Protein AF-A0A4Q4BS48-F1 (afdb_monomer_lite)

Structure (mmCIF, N/CA/C/O backbone):
data_AF-A0A4Q4BS48-F1
#
_entry.id   AF-A0A4Q4BS48-F1
#
loop_
_atom_site.group_PDB
_atom_site.id
_atom_site.type_symbol
_atom_site.label_atom_id
_atom_site.label_alt_id
_atom_site.label_comp_id
_atom_site.label_asym_id
_atom_site.label_entity_id
_atom_site.label_seq_id
_atom_site.pdbx_PDB_ins_code
_atom_site.Cartn_x
_atom_site.Cartn_y
_atom_site.Cartn_z
_atom_site.occupancy
_atom_site.B_iso_or_equiv
_atom_site.auth_seq_id
_atom_site.auth_comp_id
_atom_site.auth_asym_id
_atom_site.auth_atom_id
_atom_site.pdbx_PDB_model_num
ATOM 1 N N . MET A 1 1 ? 9.893 18.923 -1.744 1.00 38.28 1 MET A N 1
ATOM 2 C CA . MET A 1 1 ? 11.208 19.019 -1.081 1.00 38.28 1 MET A CA 1
ATOM 3 C C . MET A 1 1 ? 11.123 20.149 -0.078 1.00 38.28 1 MET A C 1
ATOM 5 O O . MET A 1 1 ? 11.021 21.295 -0.488 1.00 38.28 1 MET A O 1
ATOM 9 N N . SER A 1 2 ? 11.013 19.820 1.205 1.00 43.53 2 SER A N 1
ATOM 10 C CA . SER A 1 2 ? 11.124 20.786 2.302 1.00 43.53 2 SER A CA 1
ATOM 11 C C . SER A 1 2 ? 12.554 21.335 2.365 1.00 43.53 2 SER A C 1
ATOM 13 O O . SER A 1 2 ? 13.498 20.603 2.073 1.00 43.53 2 SER A O 1
ATOM 15 N N . GLU A 1 3 ? 12.710 22.619 2.691 1.00 43.03 3 GLU A N 1
ATOM 16 C CA . GLU A 1 3 ? 14.025 23.243 2.880 1.00 43.03 3 GLU A CA 1
ATOM 17 C C . GLU A 1 3 ? 14.782 22.599 4.059 1.00 43.03 3 GLU A C 1
ATOM 19 O O . GLU A 1 3 ? 14.149 22.254 5.062 1.00 43.03 3 GLU A O 1
ATOM 24 N N . PRO A 1 4 ? 16.116 22.445 3.965 1.00 51.22 4 PRO A N 1
ATOM 25 C CA . PRO A 1 4 ? 16.916 21.831 5.018 1.00 51.22 4 PRO A CA 1
ATOM 26 C C . PRO A 1 4 ? 16.912 22.674 6.298 1.00 51.22 4 PRO A C 1
ATOM 28 O O . PRO A 1 4 ? 17.144 23.886 6.270 1.00 51.22 4 PRO A O 1
ATOM 31 N N . VAL A 1 5 ? 16.688 22.025 7.442 1.00 61.69 5 VAL A N 1
ATOM 32 C CA . VAL A 1 5 ? 16.692 22.698 8.750 1.00 61.69 5 VAL A CA 1
ATOM 33 C C . VAL A 1 5 ? 18.141 22.984 9.186 1.00 61.69 5 VAL A C 1
ATOM 35 O O . VAL A 1 5 ? 18.949 22.052 9.252 1.00 61.69 5 VAL A O 1
ATOM 38 N N . PRO A 1 6 ? 18.507 24.234 9.543 1.00 54.03 6 PRO A N 1
ATOM 39 C CA . PRO A 1 6 ? 19.873 24.578 9.938 1.00 54.03 6 PRO A CA 1
ATOM 40 C C . PRO A 1 6 ? 20.395 23.704 11.090 1.00 54.03 6 PRO A C 1
ATOM 42 O O . PRO A 1 6 ? 19.777 23.624 12.151 1.00 54.03 6 PRO A O 1
ATOM 45 N N . GLY A 1 7 ? 21.554 23.068 10.889 1.00 69.00 7 GLY A N 1
ATOM 46 C CA . GLY A 1 7 ? 22.222 22.232 11.896 1.00 69.00 7 GLY A CA 1
ATOM 47 C C . GLY A 1 7 ? 21.799 20.758 11.927 1.00 69.00 7 GLY A C 1
ATOM 48 O O . GLY A 1 7 ? 22.333 20.011 12.746 1.00 69.00 7 GLY A O 1
ATOM 49 N N . LYS A 1 8 ? 20.890 20.324 11.044 1.00 79.19 8 LYS A N 1
ATOM 50 C CA . LYS A 1 8 ? 20.512 18.914 10.882 1.00 79.19 8 LYS A CA 1
ATOM 51 C C . LYS A 1 8 ? 21.089 18.312 9.600 1.00 79.19 8 LYS A C 1
ATOM 53 O O . LYS A 1 8 ? 21.364 19.028 8.642 1.00 79.19 8 LYS A O 1
ATOM 58 N N . GLN A 1 9 ? 21.301 16.998 9.597 1.00 83.62 9 GLN A N 1
ATOM 59 C CA . GLN A 1 9 ? 21.858 16.255 8.461 1.00 83.62 9 GLN A CA 1
ATOM 60 C C . GLN A 1 9 ? 20.826 15.273 7.895 1.00 83.62 9 GLN A C 1
ATOM 62 O O . GLN A 1 9 ? 20.171 14.591 8.684 1.00 83.62 9 GLN A O 1
ATOM 67 N N . PRO A 1 10 ? 20.683 15.138 6.565 1.00 79.75 10 PRO A N 1
ATOM 68 C CA . PRO A 1 10 ? 19.815 14.113 5.995 1.00 79.75 10 PRO A CA 1
ATOM 69 C C . PRO A 1 10 ? 20.326 12.713 6.382 1.00 79.75 10 PRO A C 1
ATOM 71 O O . PRO A 1 10 ? 21.541 12.508 6.487 1.00 79.75 10 PRO A O 1
ATOM 74 N N . PRO A 1 11 ? 19.438 11.730 6.599 1.00 78.38 11 PRO A N 1
ATOM 75 C CA . PRO A 1 11 ? 19.861 10.380 6.938 1.00 78.38 11 PRO A CA 1
ATOM 76 C C . PRO A 1 11 ? 20.574 9.731 5.743 1.00 78.38 11 PRO A C 1
ATOM 78 O O . PRO A 1 11 ? 20.001 9.549 4.670 1.00 78.38 11 PRO A O 1
ATOM 81 N N . ALA A 1 12 ? 21.846 9.373 5.928 1.00 77.31 12 ALA A N 1
ATOM 82 C CA . ALA A 1 12 ? 22.658 8.694 4.920 1.00 77.31 12 ALA A CA 1
ATOM 83 C C . ALA A 1 12 ? 22.298 7.196 4.849 1.00 77.31 12 ALA A C 1
ATOM 85 O O . ALA A 1 12 ? 23.023 6.343 5.354 1.00 77.31 12 ALA A O 1
ATOM 86 N N . LEU A 1 13 ? 21.151 6.879 4.245 1.00 73.88 13 LEU A N 1
ATOM 87 C CA . LEU A 1 13 ? 20.585 5.521 4.155 1.00 73.88 13 LEU A CA 1
ATOM 88 C C . LEU A 1 13 ? 21.119 4.694 2.971 1.00 73.88 13 LEU A C 1
ATOM 90 O O . LEU A 1 13 ? 20.470 3.761 2.505 1.00 73.88 13 LEU A O 1
ATOM 94 N N . GLN A 1 14 ? 22.294 5.019 2.435 1.00 70.19 14 GLN A N 1
ATOM 95 C CA . GLN A 1 14 ? 22.802 4.332 1.248 1.00 70.19 14 GLN A CA 1
ATOM 96 C C . GLN A 1 14 ? 23.112 2.858 1.569 1.00 70.19 14 GLN A C 1
ATOM 98 O O . GLN A 1 14 ? 23.996 2.560 2.368 1.00 70.19 14 GLN A O 1
ATOM 103 N N . GLY A 1 15 ? 22.349 1.934 0.972 1.00 67.75 15 GLY A N 1
ATOM 104 C CA . GLY A 1 15 ? 22.442 0.494 1.249 1.00 67.75 15 GLY A CA 1
ATOM 105 C C . GLY A 1 15 ? 21.793 0.041 2.566 1.00 67.75 15 GLY A C 1
ATOM 106 O O . GLY A 1 15 ? 21.948 -1.119 2.943 1.00 67.75 15 GLY A O 1
ATOM 107 N N . VAL A 1 16 ? 21.066 0.923 3.262 1.00 69.69 16 VAL A N 1
ATOM 108 C CA . VAL A 1 16 ? 20.386 0.627 4.531 1.00 69.69 16 VAL A CA 1
ATOM 109 C C . VAL A 1 16 ? 18.895 0.951 4.396 1.00 69.69 16 VAL A C 1
ATOM 111 O O . VAL A 1 16 ? 18.559 2.079 4.047 1.00 69.69 16 VAL A O 1
ATOM 114 N N . PRO A 1 17 ? 17.979 0.011 4.694 1.00 71.00 17 PRO A N 1
ATOM 115 C CA . PRO A 1 17 ? 16.546 0.285 4.626 1.00 71.00 17 PRO A CA 1
ATOM 116 C C . PRO A 1 17 ? 16.124 1.441 5.544 1.00 71.00 17 PRO A C 1
ATOM 118 O O . PRO A 1 17 ? 16.542 1.505 6.701 1.00 71.00 17 PRO A O 1
ATOM 121 N N . GLU A 1 18 ? 15.224 2.305 5.070 1.00 71.06 18 GLU A N 1
ATOM 122 C CA . GLU A 1 18 ? 14.631 3.410 5.848 1.00 71.06 18 GLU A CA 1
ATOM 123 C C . GLU A 1 18 ? 13.931 2.920 7.128 1.00 71.06 18 GLU A C 1
ATOM 125 O O . GLU A 1 18 ? 13.916 3.606 8.150 1.00 71.06 18 GLU A O 1
ATOM 130 N N . THR A 1 19 ? 13.465 1.668 7.138 1.00 70.25 19 THR A N 1
ATOM 131 C CA . THR A 1 19 ? 12.914 0.990 8.320 1.00 70.25 19 THR A CA 1
ATOM 132 C C . THR A 1 19 ? 13.910 0.862 9.477 1.00 70.25 19 THR A C 1
ATOM 134 O O . THR A 1 19 ? 13.492 0.710 10.621 1.00 70.25 19 THR A O 1
ATOM 137 N N . MET A 1 20 ? 15.221 0.995 9.251 1.00 77.06 20 MET A N 1
ATOM 138 C CA . MET A 1 20 ? 16.230 1.016 10.322 1.00 77.06 20 MET A CA 1
ATOM 139 C C . MET A 1 20 ? 16.184 2.298 11.167 1.00 77.06 20 MET A C 1
ATOM 141 O O . MET A 1 20 ? 16.716 2.326 12.278 1.00 77.06 20 MET A O 1
ATOM 145 N N . LEU A 1 21 ? 15.504 3.345 10.693 1.00 83.62 21 LEU A N 1
ATOM 146 C CA . LEU A 1 21 ? 15.202 4.535 11.490 1.00 83.62 21 LEU A CA 1
ATOM 147 C C . LEU A 1 21 ? 14.035 4.301 12.472 1.00 83.62 21 LEU A C 1
ATOM 149 O O . LEU A 1 21 ? 13.878 5.070 13.423 1.00 83.62 21 LEU A O 1
ATOM 153 N N . TRP A 1 22 ? 13.269 3.213 12.316 1.00 76.81 22 TRP A N 1
ATOM 154 C CA . TRP A 1 22 ? 12.157 2.858 13.205 1.00 76.81 22 TRP A CA 1
ATOM 155 C C . TRP A 1 22 ? 12.622 2.501 14.628 1.00 76.81 22 TRP A C 1
ATOM 157 O O . TRP A 1 22 ? 12.160 3.139 15.579 1.00 76.81 22 TRP A O 1
ATOM 167 N N . PRO A 1 23 ? 13.577 1.566 14.843 1.00 79.62 23 PRO A N 1
ATOM 168 C CA . PRO A 1 23 ? 14.105 1.306 16.182 1.00 79.62 23 PRO A CA 1
ATOM 169 C C . PRO A 1 23 ? 14.723 2.549 16.829 1.00 79.62 23 PRO A C 1
ATOM 171 O O . PRO A 1 23 ? 14.574 2.743 18.035 1.00 79.62 23 PRO A O 1
ATOM 174 N N . LEU A 1 24 ? 15.390 3.401 16.040 1.00 86.38 24 LEU A N 1
ATOM 175 C CA . LEU A 1 24 ? 15.950 4.667 16.517 1.00 86.38 24 LEU A CA 1
ATOM 176 C C . LEU A 1 24 ? 14.846 5.588 17.058 1.00 86.38 24 LEU A C 1
ATOM 178 O O . LEU A 1 24 ? 14.960 6.081 18.181 1.00 86.38 24 LEU A O 1
ATOM 182 N N . TYR A 1 25 ? 13.768 5.779 16.293 1.00 85.12 25 TYR A N 1
ATOM 183 C CA . TYR A 1 25 ? 12.639 6.618 16.688 1.00 85.12 25 TYR A CA 1
ATOM 184 C C . TYR A 1 25 ? 11.948 6.121 17.958 1.00 85.12 25 TYR A C 1
ATOM 186 O O . TYR A 1 25 ? 11.732 6.898 18.888 1.00 85.12 25 TYR A O 1
ATOM 194 N N . HIS A 1 26 ? 11.648 4.823 18.038 1.00 78.62 26 HIS A N 1
ATOM 195 C CA . HIS A 1 26 ? 10.970 4.256 19.203 1.00 78.62 26 HIS A CA 1
ATOM 196 C C . HIS A 1 26 ? 11.830 4.304 20.466 1.00 78.62 26 HIS A C 1
ATOM 198 O O . HIS A 1 26 ? 11.313 4.644 21.529 1.00 78.62 26 HIS A O 1
ATOM 204 N N . ARG A 1 27 ? 13.142 4.047 20.367 1.00 85.38 27 ARG A N 1
ATOM 205 C CA . ARG A 1 27 ? 14.077 4.216 21.497 1.00 85.38 27 ARG A CA 1
ATOM 206 C C . ARG A 1 27 ? 14.133 5.669 21.964 1.00 85.38 27 ARG A C 1
ATOM 208 O O . ARG A 1 27 ? 14.109 5.925 23.169 1.00 85.38 27 ARG A O 1
ATOM 215 N N . ALA A 1 28 ? 14.126 6.615 21.024 1.00 87.06 28 ALA A N 1
ATOM 216 C CA . ALA A 1 28 ? 14.109 8.039 21.335 1.00 87.06 28 ALA A CA 1
ATOM 217 C C . ALA A 1 28 ? 12.794 8.458 22.016 1.00 87.06 28 ALA A C 1
ATOM 219 O O . ALA A 1 28 ? 12.825 9.189 23.009 1.00 87.06 28 ALA A O 1
ATOM 220 N N . MET A 1 29 ? 11.642 7.976 21.534 1.00 84.38 29 MET A N 1
ATOM 221 C CA . MET A 1 29 ? 10.333 8.259 22.141 1.00 84.38 29 MET A CA 1
ATOM 222 C C . MET A 1 29 ? 10.188 7.616 23.524 1.00 84.38 29 MET A C 1
ATOM 224 O O . MET A 1 29 ? 9.721 8.272 24.453 1.00 84.38 29 MET A O 1
ATOM 228 N N . GLU A 1 30 ? 10.653 6.379 23.700 1.00 81.38 30 GLU A N 1
ATOM 229 C CA . GLU A 1 30 ? 10.658 5.695 24.997 1.00 81.38 30 GLU A CA 1
ATOM 230 C C . GLU A 1 30 ? 11.572 6.409 26.006 1.00 81.38 30 GLU A C 1
ATOM 232 O O . GLU A 1 30 ? 11.204 6.605 27.164 1.00 81.38 30 GLU A O 1
ATOM 237 N N . THR A 1 31 ? 12.722 6.915 25.551 1.00 88.12 31 THR A N 1
ATOM 238 C CA . THR A 1 31 ? 13.625 7.717 26.389 1.00 88.12 31 THR A CA 1
ATOM 239 C C . THR A 1 31 ? 12.964 9.017 26.861 1.00 88.12 31 THR A C 1
ATOM 241 O O . THR A 1 31 ? 13.176 9.421 28.008 1.00 88.12 31 THR A O 1
ATOM 244 N N . ARG A 1 32 ? 12.130 9.655 26.019 1.00 85.31 32 ARG A N 1
ATOM 245 C CA . ARG A 1 32 ? 11.374 10.877 26.367 1.00 85.31 32 ARG A CA 1
ATOM 246 C C . ARG A 1 32 ? 10.289 10.649 27.411 1.00 85.31 32 ARG A C 1
ATOM 248 O O . ARG A 1 32 ? 9.918 11.597 28.102 1.00 85.31 32 ARG A O 1
ATOM 255 N N . ARG A 1 33 ? 9.753 9.435 27.515 1.00 82.19 33 ARG A N 1
ATOM 256 C CA . ARG A 1 33 ? 8.685 9.136 28.465 1.00 82.19 33 ARG A CA 1
ATOM 257 C C . ARG A 1 33 ? 9.204 9.205 29.904 1.00 82.19 33 ARG A C 1
ATOM 259 O O . ARG A 1 33 ? 10.213 8.562 30.209 1.00 82.19 33 ARG A O 1
ATOM 266 N N . PRO A 1 34 ? 8.522 9.921 30.817 1.00 81.88 34 PRO A N 1
ATOM 267 C CA . PRO A 1 34 ? 8.896 9.941 32.231 1.00 81.88 34 PRO A CA 1
ATOM 268 C C . PRO A 1 34 ? 8.926 8.536 32.851 1.00 81.88 34 PRO A C 1
ATOM 270 O O . PRO A 1 34 ? 9.822 8.229 33.630 1.00 81.88 34 PRO A O 1
ATOM 273 N N . ASP A 1 35 ? 8.002 7.672 32.431 1.00 84.44 35 ASP A N 1
ATOM 274 C CA . ASP A 1 35 ? 7.813 6.286 32.870 1.00 84.44 35 ASP A CA 1
ATOM 275 C C . ASP A 1 35 ? 8.511 5.240 31.976 1.00 84.44 35 ASP A C 1
ATOM 277 O O . ASP A 1 35 ? 8.284 4.044 32.141 1.00 84.44 35 ASP A O 1
ATOM 281 N N . GLY A 1 36 ? 9.342 5.670 31.019 1.00 79.56 36 GLY A N 1
ATOM 282 C CA . GLY A 1 36 ? 9.958 4.769 30.041 1.00 79.56 36 GLY A CA 1
ATOM 283 C C . GLY A 1 36 ? 10.967 3.791 30.653 1.00 79.56 36 GLY A C 1
ATOM 284 O O . GLY A 1 36 ? 11.799 4.186 31.475 1.00 79.56 36 GLY A O 1
ATOM 285 N N . VAL A 1 37 ? 10.921 2.530 30.212 1.00 82.75 37 VAL A N 1
ATOM 286 C CA . VAL A 1 37 ? 11.768 1.430 30.718 1.00 82.75 37 VAL A CA 1
ATOM 287 C C . VAL A 1 37 ? 13.187 1.517 30.156 1.00 82.75 37 VAL A C 1
ATOM 289 O O . VAL A 1 37 ? 14.162 1.263 30.863 1.00 82.75 37 VAL A O 1
ATOM 292 N N . LEU A 1 38 ? 13.313 1.896 28.883 1.00 81.44 38 LEU A N 1
ATOM 293 C CA . LEU A 1 38 ? 14.597 2.056 28.210 1.00 81.44 38 LEU A CA 1
ATOM 294 C C . LEU A 1 38 ? 15.024 3.528 28.231 1.00 81.44 38 LEU A C 1
ATOM 296 O O . LEU A 1 38 ? 14.286 4.401 27.776 1.00 81.44 38 LEU A O 1
ATOM 300 N N . LYS A 1 39 ? 16.235 3.800 28.728 1.00 90.69 39 LYS A N 1
ATOM 301 C CA . LYS A 1 39 ? 16.857 5.130 28.697 1.00 90.69 39 LYS A CA 1
ATOM 302 C C . LYS A 1 39 ? 18.066 5.111 27.778 1.00 90.69 39 LYS A C 1
ATOM 304 O O . LYS A 1 39 ? 19.092 4.522 28.101 1.00 90.69 39 LYS A O 1
ATOM 309 N N . ASP A 1 40 ? 17.929 5.766 26.637 1.00 89.19 40 ASP A N 1
ATOM 310 C CA . ASP A 1 40 ? 18.941 5.819 25.597 1.00 89.19 40 ASP A CA 1
ATOM 311 C C . ASP A 1 40 ? 19.091 7.255 25.063 1.00 89.19 40 ASP A C 1
ATOM 313 O O . ASP A 1 40 ? 18.460 7.635 24.069 1.00 89.19 40 ASP A O 1
ATOM 317 N N . PRO A 1 41 ? 19.917 8.084 25.723 1.00 91.31 41 PRO A N 1
ATOM 318 C CA . PRO A 1 41 ? 20.104 9.478 25.333 1.00 91.31 41 PRO A CA 1
ATOM 319 C C . PRO A 1 41 ? 20.732 9.631 23.939 1.00 91.31 41 PRO A C 1
ATOM 321 O O . PRO A 1 41 ? 20.491 10.643 23.280 1.00 91.31 41 PRO A O 1
ATOM 324 N N . GLU A 1 42 ? 21.475 8.632 23.449 1.00 87.69 42 GLU A N 1
ATOM 325 C CA . GLU A 1 42 ? 22.065 8.679 22.109 1.00 87.69 42 GLU A CA 1
ATOM 326 C C . GLU A 1 42 ? 21.003 8.543 21.020 1.00 87.69 42 GLU A C 1
ATOM 328 O O . GLU A 1 42 ? 21.054 9.285 20.040 1.00 87.69 42 GLU A O 1
ATOM 333 N N . SER A 1 43 ? 19.988 7.689 21.203 1.00 87.44 43 SER A N 1
ATOM 334 C CA . SER A 1 43 ? 18.864 7.644 20.255 1.00 87.44 43 SER A CA 1
ATOM 335 C C . SER A 1 43 ? 18.161 8.997 20.121 1.00 87.44 43 SER A C 1
ATOM 337 O O . SER A 1 43 ? 17.846 9.422 19.009 1.00 87.44 43 SER A O 1
ATOM 339 N N . LEU A 1 44 ? 17.984 9.713 21.237 1.00 87.62 44 LEU A N 1
ATOM 340 C CA . LEU A 1 44 ? 17.395 11.050 21.257 1.00 87.62 44 LEU A CA 1
ATOM 341 C C . LEU A 1 44 ? 18.266 12.056 20.496 1.00 87.62 44 LEU A C 1
ATOM 343 O O . LEU A 1 44 ? 17.754 12.813 19.671 1.00 87.62 44 LEU A O 1
ATOM 347 N N . ARG A 1 45 ? 19.578 12.041 20.761 1.00 89.75 45 ARG A N 1
ATOM 348 C CA . ARG A 1 45 ? 20.555 12.928 20.123 1.00 89.75 45 ARG A CA 1
ATOM 349 C C . ARG A 1 45 ? 20.614 12.697 18.614 1.00 89.75 45 ARG A C 1
ATOM 351 O O . ARG A 1 45 ? 20.571 13.659 17.854 1.00 89.75 45 ARG A O 1
ATOM 358 N N . ILE A 1 46 ? 20.682 11.437 18.179 1.00 87.69 46 ILE A N 1
ATOM 359 C CA . ILE A 1 46 ? 20.738 11.064 16.759 1.00 87.69 46 ILE A CA 1
ATOM 360 C C . ILE A 1 46 ? 19.425 11.444 16.061 1.00 87.69 46 ILE A C 1
ATOM 362 O O . ILE A 1 46 ? 19.465 12.098 15.024 1.00 87.69 46 ILE A O 1
ATOM 366 N N . MET A 1 47 ? 18.264 11.130 16.649 1.00 87.12 47 MET A N 1
ATOM 367 C CA . MET A 1 47 ? 16.960 11.531 16.099 1.00 87.12 47 MET A CA 1
ATOM 368 C C . MET A 1 47 ? 16.848 13.061 15.948 1.00 87.12 47 MET A C 1
ATOM 370 O O . MET A 1 47 ? 16.316 13.547 14.955 1.00 87.12 47 MET A O 1
ATOM 374 N N . GLN A 1 48 ? 17.354 13.839 16.911 1.00 87.31 48 GLN A N 1
ATOM 375 C CA . GLN A 1 48 ? 17.335 15.307 16.851 1.00 87.31 48 GLN A CA 1
ATOM 376 C C . GLN A 1 48 ? 18.312 15.892 15.822 1.00 87.31 48 GLN A C 1
ATOM 378 O O . GLN A 1 48 ? 18.032 16.964 15.284 1.00 87.31 48 GLN A O 1
ATOM 383 N N . ALA A 1 49 ? 19.426 15.207 15.553 1.00 88.19 49 ALA A N 1
ATOM 384 C CA . ALA A 1 49 ? 20.435 15.621 14.581 1.00 88.19 49 ALA A CA 1
ATOM 385 C C . ALA A 1 49 ? 20.043 15.316 13.124 1.00 88.19 49 ALA A C 1
ATOM 387 O O . ALA A 1 49 ? 20.597 15.920 12.207 1.00 88.19 49 ALA A O 1
ATOM 388 N N . LEU A 1 50 ? 19.101 14.395 12.906 1.00 88.56 50 LEU A N 1
ATOM 389 C CA . LEU A 1 50 ? 18.658 13.999 11.573 1.00 88.56 50 LEU A CA 1
ATOM 390 C C . LEU A 1 50 ? 17.560 14.928 11.032 1.00 88.56 50 LEU A C 1
ATOM 392 O O . LEU A 1 50 ? 16.567 15.216 11.705 1.00 88.56 50 LEU A O 1
ATOM 396 N N . ASP A 1 51 ? 17.742 15.378 9.793 1.00 85.75 51 ASP A N 1
ATOM 397 C CA . ASP A 1 51 ? 16.756 16.113 9.000 1.00 85.75 51 ASP A CA 1
ATOM 398 C C . ASP A 1 51 ? 15.793 15.117 8.345 1.00 85.75 51 ASP A C 1
ATOM 400 O O . ASP A 1 51 ? 15.890 14.787 7.165 1.00 85.75 51 ASP A O 1
ATOM 404 N N . TYR A 1 52 ? 14.938 14.526 9.177 1.00 82.25 52 TYR A N 1
ATOM 405 C CA . TYR A 1 52 ? 13.986 13.496 8.783 1.00 82.25 52 TYR A CA 1
ATOM 406 C C . TYR A 1 52 ? 12.688 13.666 9.575 1.00 82.25 52 TYR A C 1
ATOM 408 O O . TYR A 1 52 ? 12.715 13.854 10.798 1.00 82.25 52 TYR A O 1
ATOM 416 N N . ASP A 1 53 ? 11.542 13.602 8.895 1.00 75.31 53 ASP A N 1
ATOM 417 C CA . ASP A 1 53 ? 10.232 13.712 9.539 1.00 75.31 53 ASP A CA 1
ATOM 418 C C . ASP A 1 53 ? 9.818 12.378 10.169 1.00 75.31 53 ASP A C 1
ATOM 420 O O . ASP A 1 53 ? 8.958 11.645 9.681 1.00 75.31 53 ASP A O 1
ATOM 424 N N . PHE A 1 54 ? 10.446 12.059 11.299 1.00 79.50 54 PHE A N 1
ATOM 425 C CA . PHE A 1 54 ? 10.150 10.840 12.045 1.00 79.50 54 PHE A CA 1
ATOM 426 C C . PHE A 1 54 ? 8.676 10.729 12.454 1.00 79.50 54 PHE A C 1
ATOM 428 O O . PHE A 1 54 ? 8.129 9.632 12.466 1.00 79.50 54 PHE A O 1
ATOM 435 N N . ALA A 1 55 ? 8.029 11.844 12.807 1.00 68.94 55 ALA A N 1
ATOM 436 C CA . ALA A 1 55 ? 6.640 11.827 13.255 1.00 68.94 55 ALA A CA 1
ATOM 437 C C . ALA A 1 55 ? 5.680 11.551 12.088 1.00 68.94 55 ALA A C 1
ATOM 439 O O . ALA A 1 55 ? 4.749 10.763 12.251 1.00 68.94 55 ALA A O 1
ATOM 440 N N . GLY A 1 56 ? 5.936 12.136 10.912 1.00 65.75 56 GLY A N 1
ATOM 441 C CA . GLY A 1 56 ? 5.195 11.838 9.686 1.00 65.75 56 GLY A CA 1
ATOM 442 C C . GLY A 1 56 ? 5.423 10.413 9.169 1.00 65.75 56 GLY A C 1
ATOM 443 O O . GLY A 1 56 ? 4.477 9.773 8.712 1.00 65.75 56 GLY A O 1
ATOM 444 N N . HIS A 1 57 ? 6.647 9.887 9.293 1.00 68.62 57 HIS A N 1
ATOM 445 C CA . HIS A 1 57 ? 7.023 8.571 8.758 1.00 68.62 57 HIS A CA 1
ATOM 446 C C . HIS A 1 57 ? 6.796 7.387 9.705 1.00 68.62 57 HIS A C 1
ATOM 448 O O . HIS A 1 57 ? 6.693 6.269 9.214 1.00 68.62 57 HIS A O 1
ATOM 454 N N . PHE A 1 58 ? 6.765 7.579 11.030 1.00 72.12 58 PHE A N 1
ATOM 455 C CA . PHE A 1 58 ? 6.648 6.477 12.007 1.00 72.12 58 PHE A CA 1
ATOM 456 C C . PHE A 1 58 ? 5.480 6.618 12.973 1.00 72.12 58 PHE A C 1
ATOM 458 O O . PHE A 1 58 ? 5.062 5.637 13.591 1.00 72.12 58 PHE A O 1
ATOM 465 N N . GLY A 1 59 ? 4.892 7.808 13.041 1.00 67.00 59 GLY A N 1
ATOM 466 C CA . GLY A 1 59 ? 3.659 8.025 13.761 1.00 67.00 59 GLY A CA 1
ATOM 467 C C . GLY A 1 59 ? 3.790 8.583 15.166 1.00 67.00 59 GLY A C 1
ATOM 468 O O . GLY A 1 59 ? 4.832 8.537 15.805 1.00 67.00 59 GLY A O 1
ATOM 469 N N . VAL A 1 60 ? 2.67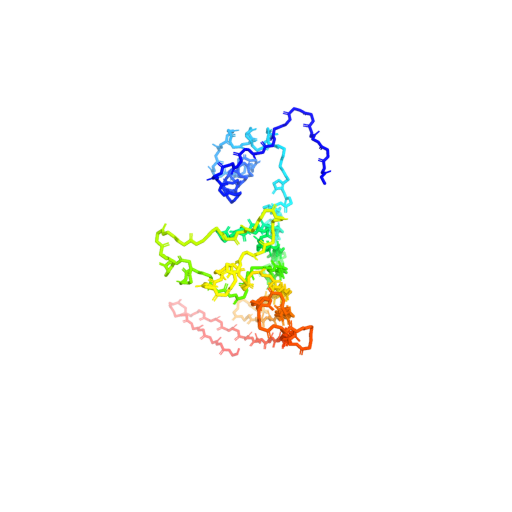5 9.109 15.657 1.00 71.50 60 VAL A N 1
ATOM 470 C CA . VAL A 1 60 ? 2.510 9.672 16.990 1.00 71.50 60 VAL A CA 1
ATOM 471 C C . VAL A 1 60 ? 1.598 8.754 17.791 1.00 71.50 60 VAL A C 1
ATOM 473 O O . VAL A 1 60 ? 0.460 8.490 17.402 1.00 71.50 60 VAL A O 1
ATOM 476 N N . SER A 1 61 ? 2.085 8.299 18.941 1.00 76.69 61 SER A N 1
ATOM 477 C CA . SER A 1 61 ? 1.285 7.603 19.946 1.00 76.69 61 SER A CA 1
ATOM 478 C C . SER A 1 61 ? 1.156 8.445 21.204 1.00 76.69 61 SER A C 1
ATOM 480 O O . SER A 1 61 ? 2.108 9.118 21.601 1.00 76.69 61 SER A O 1
ATOM 482 N N . GLY A 1 62 ? 0.016 8.371 21.877 1.00 76.44 62 GLY A N 1
ATOM 483 C CA . GLY A 1 62 ? -0.185 9.081 23.130 1.00 76.44 62 GLY A CA 1
ATOM 484 C C . GLY A 1 62 ? -1.521 8.763 23.771 1.00 76.44 62 GLY A C 1
ATOM 485 O O . GLY A 1 62 ? -2.211 7.819 23.385 1.00 76.44 62 GLY A O 1
ATOM 486 N N . GLY A 1 63 ? -1.880 9.571 24.765 1.00 81.81 63 GLY A N 1
ATOM 487 C CA . GLY A 1 63 ? -3.153 9.456 25.455 1.00 81.81 63 GLY A CA 1
ATOM 488 C C . GLY A 1 63 ? -3.038 9.520 26.974 1.00 81.81 63 GLY A C 1
ATOM 489 O O . GLY A 1 63 ? -2.046 9.997 27.521 1.00 81.81 63 GLY A O 1
ATOM 490 N N . SER A 1 64 ? -4.090 9.069 27.646 1.00 87.00 64 SER A N 1
ATOM 491 C CA . SER A 1 64 ? -4.203 8.963 29.099 1.00 87.00 64 SER A CA 1
ATOM 492 C C . SER A 1 64 ? -4.380 7.500 29.514 1.00 87.00 64 SER A C 1
ATOM 494 O O . SER A 1 64 ? -4.429 6.603 28.675 1.00 87.00 64 SER A O 1
ATOM 496 N N . GLU A 1 65 ? -4.547 7.249 30.813 1.00 87.12 65 GLU A N 1
ATOM 497 C CA . GLU A 1 65 ? -4.890 5.921 31.347 1.00 87.12 65 GLU A CA 1
ATOM 498 C C . GLU A 1 65 ? -6.115 5.289 30.655 1.00 87.12 65 GLU A C 1
ATOM 500 O O . GLU A 1 65 ? -6.210 4.072 30.528 1.00 87.12 65 GLU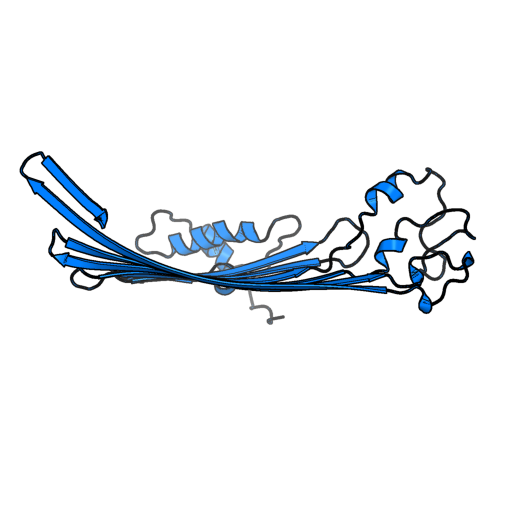 A O 1
ATOM 505 N N . ARG A 1 66 ? -7.058 6.121 30.194 1.00 91.00 66 ARG A N 1
ATOM 506 C CA . ARG A 1 66 ? -8.354 5.683 29.659 1.00 91.00 66 ARG A CA 1
ATOM 507 C C . ARG A 1 66 ? -8.465 5.737 28.148 1.00 91.00 66 ARG A C 1
ATOM 509 O O . ARG A 1 66 ? -9.348 5.094 27.594 1.00 91.00 66 ARG A O 1
ATOM 516 N N . THR A 1 67 ? -7.618 6.506 27.481 1.00 91.94 67 THR A N 1
ATOM 517 C CA . THR A 1 67 ? -7.655 6.645 26.025 1.00 91.94 67 THR A CA 1
ATOM 518 C C . THR A 1 67 ? -6.244 6.566 25.509 1.00 91.94 67 THR A C 1
ATOM 520 O O . THR A 1 67 ? -5.441 7.417 25.861 1.00 91.94 67 THR A O 1
ATOM 523 N N . GLN A 1 68 ? -5.959 5.600 24.653 1.00 89.69 68 GLN A N 1
ATOM 524 C CA . GLN A 1 68 ? -4.678 5.443 23.982 1.00 89.69 68 GLN A CA 1
ATOM 525 C C . GLN A 1 68 ? -4.914 5.545 22.485 1.00 89.69 68 GLN A C 1
ATOM 527 O O . GLN A 1 68 ? -5.839 4.925 21.966 1.00 89.69 68 GLN A O 1
ATOM 532 N N . PHE A 1 69 ? -4.098 6.320 21.787 1.00 87.44 69 PHE A N 1
ATOM 533 C CA . PHE A 1 69 ? -4.166 6.429 20.337 1.00 87.44 69 PHE A CA 1
ATOM 534 C C . PHE A 1 69 ? -2.782 6.249 19.724 1.00 87.44 69 PHE A C 1
ATOM 536 O O . PHE A 1 69 ? -1.766 6.577 20.339 1.00 87.44 69 PHE A O 1
ATOM 543 N N . LEU A 1 70 ? -2.766 5.752 18.495 1.00 87.81 70 LEU A N 1
ATOM 544 C CA . LEU A 1 70 ? -1.600 5.682 17.628 1.00 87.81 70 LEU A CA 1
ATOM 545 C C . LEU A 1 70 ? -2.038 6.108 16.231 1.00 87.81 70 LEU A C 1
ATOM 547 O O . LEU A 1 70 ? -2.991 5.567 15.680 1.00 87.81 70 LEU A O 1
ATOM 551 N N . LEU A 1 71 ? -1.325 7.062 15.657 1.00 84.38 71 LEU A N 1
ATOM 552 C CA . LEU A 1 71 ? -1.414 7.422 14.248 1.00 84.38 71 LEU A CA 1
ATOM 553 C C . LEU A 1 71 ? -0.052 7.139 13.647 1.00 84.38 71 LEU A C 1
ATOM 555 O O . LEU A 1 71 ? 0.915 7.644 14.192 1.00 84.38 71 LEU A O 1
ATOM 559 N N . SER A 1 72 ? 0.054 6.381 12.565 1.00 82.50 72 SER A N 1
ATOM 560 C CA . SER A 1 72 ? 1.324 6.131 11.887 1.00 82.50 72 SER A CA 1
ATOM 561 C C . SER A 1 72 ? 1.192 6.226 10.379 1.00 82.50 72 SER A C 1
ATOM 563 O O . SER A 1 72 ? 0.187 5.836 9.794 1.00 82.50 72 SER A O 1
ATOM 565 N N . GLY A 1 73 ? 2.217 6.789 9.752 1.00 81.69 73 GLY A N 1
ATOM 566 C CA . GLY A 1 73 ? 2.437 6.692 8.319 1.00 81.69 73 GLY A CA 1
ATOM 567 C C . GLY A 1 73 ? 3.502 5.643 8.038 1.00 81.69 73 GLY A C 1
ATOM 568 O O . GLY A 1 73 ? 4.228 5.231 8.936 1.00 81.69 73 GLY A O 1
ATOM 569 N N . ASN A 1 74 ? 3.590 5.204 6.794 1.00 80.12 74 ASN A N 1
ATOM 570 C CA . ASN A 1 74 ? 4.754 4.530 6.250 1.00 80.12 74 ASN A CA 1
ATOM 571 C C . ASN A 1 74 ? 4.782 4.767 4.737 1.00 80.12 74 ASN A C 1
ATOM 573 O O . ASN A 1 74 ? 3.736 4.787 4.086 1.00 80.12 74 ASN A O 1
ATOM 577 N N . PHE A 1 75 ? 5.975 4.937 4.183 1.00 85.56 75 PHE A N 1
ATOM 578 C CA . PHE A 1 75 ? 6.192 5.018 2.748 1.00 85.56 75 PHE A CA 1
ATOM 579 C C . PHE A 1 75 ? 7.380 4.134 2.389 1.00 85.56 75 PHE A C 1
ATOM 581 O O . PHE A 1 75 ? 8.405 4.193 3.058 1.00 85.56 75 PHE A O 1
ATOM 588 N N . ASN A 1 76 ? 7.239 3.322 1.345 1.00 85.19 76 ASN A N 1
ATOM 589 C CA . ASN A 1 76 ? 8.338 2.555 0.776 1.00 85.19 76 ASN A CA 1
ATOM 590 C C . ASN A 1 76 ? 8.389 2.803 -0.729 1.00 85.19 76 ASN A C 1
ATOM 592 O O . ASN A 1 76 ? 7.350 2.834 -1.397 1.00 85.19 76 ASN A O 1
ATOM 596 N N . LYS A 1 77 ? 9.610 2.939 -1.244 1.00 90.25 77 LYS A N 1
ATOM 597 C CA . LYS A 1 77 ? 9.915 2.935 -2.670 1.00 90.25 77 LYS A CA 1
ATOM 598 C C . LYS A 1 77 ? 10.960 1.856 -2.933 1.00 90.25 77 LYS A C 1
ATOM 600 O O . LYS A 1 77 ? 12.016 1.859 -2.308 1.00 90.25 77 LYS A O 1
ATOM 605 N N . GLU A 1 78 ? 10.666 0.972 -3.870 1.00 88.38 78 GLU A N 1
ATOM 606 C CA . GLU A 1 78 ? 11.553 -0.098 -4.317 1.00 88.38 78 GLU A CA 1
ATOM 607 C C . GLU A 1 78 ? 11.766 0.020 -5.826 1.00 88.38 78 GLU A C 1
ATOM 609 O O . GLU A 1 78 ? 10.888 0.491 -6.548 1.00 88.38 78 GLU A O 1
ATOM 614 N N . THR A 1 79 ? 12.933 -0.396 -6.303 1.00 93.50 79 THR A N 1
ATOM 615 C CA . THR A 1 79 ? 13.252 -0.473 -7.733 1.00 93.50 79 THR A CA 1
ATOM 616 C C . THR A 1 79 ? 13.652 -1.897 -8.086 1.00 93.50 79 THR A C 1
ATOM 618 O O . THR A 1 79 ? 13.934 -2.718 -7.212 1.00 93.50 79 THR A O 1
ATOM 621 N N . THR A 1 80 ? 13.694 -2.195 -9.378 1.00 90.81 80 THR A N 1
ATOM 622 C CA . THR A 1 80 ? 14.116 -3.503 -9.889 1.00 90.81 80 THR A CA 1
ATOM 623 C C . THR A 1 80 ? 15.570 -3.494 -10.346 1.00 90.81 80 THR A C 1
ATOM 625 O O . THR A 1 80 ? 16.201 -2.447 -10.477 1.00 90.81 80 THR A O 1
ATOM 628 N N . VAL A 1 81 ? 16.095 -4.691 -10.592 1.00 91.69 81 VAL A N 1
ATOM 629 C CA . VAL A 1 81 ? 17.387 -4.917 -11.250 1.00 91.69 81 VAL A CA 1
ATOM 630 C C . VAL A 1 81 ? 17.287 -4.848 -12.776 1.00 91.69 81 VAL A C 1
ATOM 632 O O . VAL A 1 81 ? 18.314 -4.832 -13.450 1.00 91.69 81 VAL A O 1
ATOM 635 N N . PHE A 1 82 ? 16.072 -4.843 -13.333 1.00 92.38 82 PHE A N 1
ATOM 636 C CA . PHE A 1 82 ? 15.870 -4.672 -14.770 1.00 92.38 82 PHE A CA 1
ATOM 637 C C . PHE A 1 82 ? 16.266 -3.259 -15.220 1.00 92.38 82 PHE A C 1
ATOM 639 O O . PHE A 1 82 ? 16.051 -2.297 -14.481 1.00 92.38 82 PHE A O 1
ATOM 646 N N . PRO A 1 83 ? 16.845 -3.118 -16.426 1.00 90.31 83 PRO A N 1
ATOM 647 C CA . PRO A 1 83 ? 17.234 -1.819 -16.952 1.00 90.31 83 PRO A CA 1
ATOM 648 C C . PRO A 1 83 ? 15.994 -0.965 -17.233 1.00 90.31 83 PRO A C 1
ATOM 650 O O . PRO A 1 83 ? 15.105 -1.387 -17.965 1.00 90.31 83 PRO A O 1
ATOM 653 N N . GLY A 1 84 ? 15.951 0.239 -16.665 1.00 88.62 84 GLY A N 1
ATOM 654 C CA . GLY A 1 84 ? 14.836 1.177 -16.794 1.00 88.62 84 GLY A CA 1
ATOM 655 C C . GLY A 1 84 ? 14.586 1.937 -15.493 1.00 88.62 84 GLY A C 1
ATOM 656 O O . GLY A 1 84 ? 15.221 1.663 -14.475 1.00 88.62 84 GLY A O 1
ATOM 657 N N . ASP A 1 85 ? 13.663 2.895 -15.529 1.00 91.56 85 ASP A N 1
ATOM 658 C CA . ASP A 1 85 ? 13.208 3.627 -14.341 1.00 91.56 85 ASP A CA 1
ATOM 659 C C . ASP A 1 85 ? 11.889 3.026 -13.848 1.00 91.56 85 ASP A C 1
ATOM 661 O O . ASP A 1 85 ? 10.821 3.603 -14.025 1.00 91.56 85 ASP A O 1
ATOM 665 N N . PHE A 1 86 ? 11.970 1.805 -13.311 1.00 94.69 86 PHE A N 1
ATOM 666 C CA . PHE A 1 86 ? 10.814 1.106 -12.753 1.00 94.69 86 PHE A CA 1
ATOM 667 C C . PHE A 1 86 ? 10.827 1.176 -11.231 1.00 94.69 86 PHE A C 1
ATOM 669 O O . PHE A 1 86 ? 11.803 0.810 -10.563 1.00 94.69 86 PHE A O 1
ATOM 676 N N . GLU A 1 87 ? 9.694 1.561 -10.674 1.00 94.25 87 GLU A N 1
ATOM 677 C CA . GLU A 1 87 ? 9.470 1.815 -9.273 1.00 94.25 87 GLU A CA 1
ATOM 678 C C . GLU A 1 87 ? 8.170 1.184 -8.761 1.00 94.25 87 GLU A C 1
ATOM 680 O O . GLU A 1 87 ? 7.085 1.237 -9.339 1.00 94.25 87 GLU A O 1
ATOM 685 N N . TYR A 1 88 ? 8.280 0.605 -7.576 1.00 95.88 88 TYR A N 1
ATOM 686 C CA . TYR A 1 88 ? 7.140 0.224 -6.772 1.00 95.88 88 TYR A CA 1
ATOM 687 C C . TYR A 1 88 ? 7.042 1.164 -5.577 1.00 95.88 88 TYR A C 1
ATOM 689 O O . TYR A 1 88 ? 7.968 1.264 -4.772 1.00 95.88 88 TYR A O 1
ATOM 697 N N . LYS A 1 89 ? 5.918 1.870 -5.459 1.00 94.19 89 LYS A N 1
ATOM 698 C CA . LYS A 1 89 ? 5.635 2.804 -4.368 1.00 94.19 89 LYS A CA 1
ATOM 699 C C . LYS A 1 89 ? 4.471 2.302 -3.541 1.00 94.19 89 LYS A C 1
ATOM 701 O O . LYS A 1 89 ? 3.398 2.002 -4.065 1.00 94.19 89 LYS A O 1
ATOM 706 N N . LYS A 1 90 ? 4.646 2.304 -2.225 1.00 94.56 90 LYS A N 1
ATOM 707 C CA . LYS A 1 90 ? 3.599 1.952 -1.271 1.00 94.56 90 LYS A CA 1
ATOM 708 C C . LYS A 1 90 ? 3.556 2.957 -0.137 1.00 94.56 90 LYS A C 1
ATOM 710 O O . LYS A 1 90 ? 4.497 3.050 0.642 1.00 94.56 90 LYS A O 1
ATOM 715 N N . GLY A 1 91 ? 2.442 3.668 -0.024 1.00 90.19 91 GLY A N 1
ATOM 716 C CA . GLY A 1 91 ? 2.103 4.490 1.130 1.00 90.19 91 GLY A CA 1
ATOM 717 C C . GLY A 1 91 ? 1.057 3.794 1.994 1.00 90.19 91 GLY A C 1
ATOM 718 O O . GLY A 1 91 ? 0.102 3.219 1.475 1.00 90.19 91 GLY A O 1
ATOM 719 N N . ASN A 1 92 ? 1.214 3.855 3.309 1.00 90.12 92 ASN A N 1
ATOM 720 C CA . ASN A 1 92 ? 0.234 3.380 4.274 1.00 90.12 92 ASN A CA 1
ATOM 721 C C . ASN A 1 92 ? 0.015 4.452 5.342 1.00 90.12 92 ASN A C 1
ATOM 723 O O . ASN A 1 92 ? 0.963 5.056 5.836 1.00 90.12 92 ASN A O 1
ATOM 727 N N . PHE A 1 93 ? -1.242 4.670 5.700 1.00 91.06 93 PHE A N 1
ATOM 728 C CA . PHE A 1 93 ? -1.627 5.408 6.887 1.00 91.06 93 PHE A CA 1
ATOM 729 C C . PHE A 1 93 ? -2.438 4.490 7.793 1.00 91.06 93 PHE A C 1
ATOM 731 O O . PHE A 1 93 ? -3.430 3.910 7.355 1.00 91.06 93 PHE A O 1
ATOM 738 N N . HIS A 1 94 ? -2.051 4.396 9.056 1.00 93.62 94 HIS A N 1
ATOM 739 C CA . HIS A 1 94 ? -2.701 3.595 10.074 1.00 93.62 94 HIS A CA 1
ATOM 740 C C . HIS A 1 94 ? -3.128 4.480 11.246 1.00 93.62 94 HIS A C 1
ATOM 742 O O . HIS A 1 94 ? -2.398 5.349 11.712 1.00 93.62 94 HIS A O 1
ATOM 748 N N . SER A 1 95 ? -4.326 4.234 11.756 1.00 90.69 95 SER A N 1
ATOM 749 C CA . SER A 1 95 ? -4.852 4.851 12.963 1.00 90.69 95 SER A CA 1
ATOM 750 C C . SER A 1 95 ? -5.392 3.759 13.865 1.00 90.69 95 SER A C 1
ATOM 752 O O . SER A 1 95 ? -6.104 2.868 13.408 1.00 90.69 95 SER A O 1
ATOM 754 N N . SER A 1 96 ? -5.087 3.830 15.152 1.00 95.00 96 SER A N 1
ATOM 755 C CA . SER A 1 96 ? -5.731 3.013 16.166 1.00 95.00 96 SER A CA 1
ATOM 756 C C . SER A 1 96 ? -6.063 3.831 17.404 1.00 95.00 96 SER A C 1
ATOM 758 O O . SER A 1 96 ? -5.386 4.799 17.753 1.00 95.00 96 SER A O 1
ATOM 760 N N . LEU A 1 97 ? -7.153 3.443 18.054 1.00 94.81 97 LEU A N 1
ATOM 761 C CA . LEU A 1 97 ? -7.695 4.084 19.239 1.00 94.81 97 LEU A CA 1
ATOM 762 C C . LEU A 1 97 ? -8.230 3.001 20.169 1.00 94.81 97 LEU A C 1
ATOM 764 O O . LEU A 1 97 ? -9.060 2.189 19.773 1.00 94.81 97 LEU A O 1
ATOM 768 N N . SER A 1 98 ? -7.791 3.014 21.418 1.00 97.31 98 SER A N 1
ATOM 769 C CA . SER A 1 98 ? -8.385 2.235 22.498 1.00 97.31 98 SER A CA 1
ATOM 770 C C . SER A 1 98 ? -8.933 3.186 23.549 1.00 97.31 98 SER A C 1
ATOM 772 O O . SER A 1 98 ? -8.240 4.107 23.975 1.00 97.31 98 SER A O 1
ATOM 774 N N . HIS A 1 99 ? -10.176 2.984 23.966 1.00 97.19 99 HIS A N 1
ATOM 775 C CA . HIS A 1 99 ? -10.844 3.816 24.955 1.00 97.19 99 HIS A CA 1
ATOM 776 C C . HIS A 1 99 ? -11.597 2.961 25.970 1.00 97.19 99 HIS A C 1
ATOM 778 O O . HIS A 1 99 ? -12.294 2.019 25.597 1.00 97.19 99 HIS A O 1
ATOM 784 N N . ARG A 1 100 ? -11.497 3.336 27.244 1.00 97.62 100 ARG A N 1
ATOM 785 C CA . ARG A 1 100 ? -12.261 2.786 28.361 1.00 97.62 100 ARG A CA 1
ATOM 786 C C . ARG A 1 100 ? -12.982 3.918 29.086 1.00 97.62 100 ARG A C 1
ATOM 788 O O . ARG A 1 100 ? -12.382 4.956 29.374 1.00 97.62 100 ARG A O 1
ATOM 795 N N . SER A 1 101 ? -14.265 3.732 29.383 1.00 96.88 101 SER A N 1
ATOM 796 C CA . SER A 1 101 ? -15.048 4.732 30.114 1.00 96.88 101 SER A CA 1
ATOM 797 C C . SER A 1 101 ? -14.535 4.940 31.540 1.00 96.88 101 SER A C 1
ATOM 799 O O . SER A 1 101 ? -13.770 4.147 32.084 1.00 96.88 101 SER A O 1
ATOM 801 N N . SER A 1 102 ? -14.968 6.029 32.177 1.00 95.81 102 SER A N 1
ATOM 802 C CA . SER A 1 102 ? -14.564 6.363 33.546 1.00 95.81 102 SER A CA 1
ATOM 803 C C . SER A 1 102 ? -14.963 5.324 34.594 1.00 95.81 102 SER A C 1
ATOM 805 O O . SER A 1 102 ? -14.286 5.222 35.615 1.00 95.81 102 SER A O 1
ATOM 807 N N . ASP A 1 103 ? -16.033 4.579 34.325 1.00 95.19 103 ASP A N 1
ATOM 808 C CA . ASP A 1 103 ? -16.609 3.521 35.156 1.00 95.19 103 ASP A CA 1
ATOM 809 C C . ASP A 1 103 ? -16.207 2.101 34.710 1.00 95.19 103 ASP A C 1
ATOM 811 O O . ASP A 1 103 ? -16.760 1.125 35.213 1.00 95.19 103 ASP A O 1
ATOM 815 N N . ASP A 1 104 ? -15.287 1.978 33.745 1.00 94.12 104 ASP A N 1
ATOM 816 C CA . ASP A 1 104 ? -14.790 0.719 33.170 1.00 94.12 104 ASP A CA 1
ATOM 817 C C . ASP A 1 104 ? -15.872 -0.199 32.561 1.00 94.12 104 ASP A C 1
ATOM 819 O O . ASP A 1 104 ? -15.635 -1.382 32.278 1.00 94.12 104 ASP A O 1
ATOM 823 N N . ARG A 1 105 ? -17.080 0.328 32.324 1.00 96.81 105 ARG A N 1
ATOM 824 C CA . ARG A 1 105 ? -18.183 -0.443 31.741 1.00 96.81 105 ARG A CA 1
ATOM 825 C C . ARG A 1 105 ? -18.104 -0.512 30.231 1.00 96.81 105 ARG A C 1
ATOM 827 O O . ARG A 1 105 ? -18.451 -1.551 29.684 1.00 96.81 105 ARG A O 1
ATOM 834 N N . PHE A 1 106 ? -17.659 0.545 29.567 1.00 98.06 106 PHE A N 1
ATOM 835 C CA . PHE A 1 106 ? -17.547 0.612 28.117 1.00 98.06 106 PHE A CA 1
ATOM 836 C C . PHE A 1 106 ? -16.088 0.509 27.683 1.00 98.06 106 PHE A C 1
ATOM 838 O O . PHE A 1 106 ? -15.239 1.230 28.204 1.00 98.06 106 PHE A O 1
ATOM 845 N N . ASN A 1 107 ? -15.814 -0.342 26.693 1.00 98.19 107 ASN A N 1
ATOM 846 C CA . ASN A 1 107 ? -14.532 -0.360 25.998 1.00 98.19 107 ASN A CA 1
ATOM 847 C C . ASN A 1 107 ? -14.748 -0.292 24.485 1.00 98.19 107 ASN A C 1
ATOM 849 O O . ASN A 1 107 ? -15.611 -0.985 23.941 1.00 98.19 107 ASN A O 1
ATOM 853 N N . LEU A 1 108 ? -13.913 0.500 23.823 1.00 98.06 108 LEU A N 1
ATOM 854 C CA . LEU A 1 108 ? -13.818 0.633 22.377 1.00 98.06 108 LEU A CA 1
ATOM 855 C C . LEU A 1 108 ? -12.375 0.358 21.963 1.00 98.06 108 LEU A C 1
ATOM 857 O O . LEU A 1 108 ? -11.457 0.992 22.475 1.00 98.06 108 LEU A O 1
ATOM 861 N N . THR A 1 109 ? -12.192 -0.516 20.984 1.00 98.44 109 THR A N 1
ATOM 862 C CA . THR A 1 109 ? -10.954 -0.608 20.210 1.00 98.44 109 THR A CA 1
ATOM 863 C C . THR A 1 109 ? -11.300 -0.362 18.756 1.00 98.44 109 THR A C 1
ATOM 865 O O . THR A 1 109 ? -12.137 -1.058 18.197 1.00 98.44 109 THR A O 1
ATOM 868 N N . PHE A 1 110 ? -10.673 0.628 18.145 1.00 98.25 110 PHE A N 1
ATOM 869 C CA . PHE A 1 110 ? -10.856 0.999 16.753 1.00 98.25 110 PHE A CA 1
ATOM 870 C C . PHE A 1 110 ? -9.509 0.960 16.042 1.00 98.25 110 PHE A C 1
ATOM 872 O O . PHE A 1 110 ? -8.500 1.393 16.600 1.00 98.25 110 PHE A O 1
ATOM 879 N N . SER A 1 111 ? -9.497 0.469 14.809 1.00 98.00 111 SER A N 1
ATOM 880 C CA . SER A 1 111 ? -8.368 0.617 13.901 1.00 98.00 111 SER A CA 1
ATOM 881 C C . SER A 1 111 ? -8.850 0.935 12.494 1.00 98.00 111 SER A C 1
ATOM 883 O O . SER A 1 111 ? -9.876 0.434 12.042 1.00 98.00 111 SER A O 1
ATOM 885 N N . ALA A 1 112 ? -8.103 1.774 11.792 1.00 97.31 112 ALA A N 1
ATOM 886 C CA . ALA A 1 112 ? -8.305 2.084 10.390 1.00 97.31 112 ALA A CA 1
ATOM 887 C C . ALA A 1 112 ? -6.956 2.099 9.680 1.00 97.31 112 ALA A C 1
ATOM 889 O O . ALA A 1 112 ? -5.934 2.470 10.254 1.00 97.31 112 ALA A O 1
ATOM 890 N N . SER A 1 113 ? -6.924 1.659 8.433 1.00 97.06 113 SER A N 1
ATOM 891 C CA . SER A 1 113 ? -5.727 1.665 7.603 1.00 97.06 113 SER A CA 1
ATOM 892 C C . SER A 1 113 ? -6.099 1.995 6.173 1.00 97.06 113 SER A C 1
ATOM 894 O O . SER A 1 113 ? -7.060 1.444 5.646 1.00 97.06 113 SER A O 1
ATOM 896 N N . TYR A 1 114 ? -5.338 2.890 5.558 1.00 96.88 114 TYR A N 1
ATOM 897 C CA . TYR A 1 114 ? -5.478 3.262 4.161 1.00 96.88 114 TYR A CA 1
ATOM 898 C C . TYR A 1 114 ? -4.145 3.062 3.457 1.00 96.88 114 TYR A C 1
ATOM 900 O O . TYR A 1 114 ? -3.137 3.654 3.841 1.00 96.88 114 TYR A O 1
ATOM 908 N N . THR A 1 115 ? -4.137 2.206 2.445 1.00 97.50 115 THR A N 1
ATOM 909 C CA . THR A 1 115 ? -2.948 1.874 1.666 1.00 97.50 115 THR A CA 1
ATOM 910 C C . THR A 1 115 ? -3.134 2.342 0.232 1.00 97.50 115 THR A C 1
ATOM 912 O O . THR A 1 115 ? -4.143 2.035 -0.401 1.00 97.50 115 THR A O 1
ATOM 915 N N . VAL A 1 116 ? -2.132 3.045 -0.288 1.00 97.62 116 VAL A N 1
ATOM 916 C CA . VAL A 1 116 ? -2.021 3.423 -1.697 1.00 97.62 116 VAL A CA 1
ATOM 917 C C . VAL A 1 116 ? -0.792 2.732 -2.265 1.00 97.62 116 VAL A C 1
ATOM 919 O O . VAL A 1 116 ? 0.303 2.865 -1.721 1.00 97.62 116 VAL A O 1
ATOM 922 N N . GLN A 1 117 ? -0.973 1.978 -3.342 1.00 98.00 117 GLN A N 1
ATOM 923 C CA . GLN A 1 117 ? 0.105 1.300 -4.058 1.00 98.00 117 GLN A CA 1
ATOM 924 C C . GLN A 1 117 ? 0.096 1.753 -5.512 1.00 98.00 117 GLN A C 1
ATOM 926 O O . GLN A 1 117 ? -0.947 1.707 -6.166 1.00 98.00 117 GLN A O 1
ATOM 931 N N . GLU A 1 118 ? 1.259 2.159 -6.002 1.00 97.88 118 GLU A N 1
ATOM 932 C CA . GLU A 1 118 ? 1.521 2.429 -7.411 1.00 97.88 118 GLU A CA 1
ATOM 933 C C . GLU A 1 118 ? 2.684 1.540 -7.849 1.00 97.88 118 GLU A C 1
ATOM 935 O O . GLU A 1 118 ? 3.714 1.488 -7.180 1.00 97.88 118 GLU A O 1
ATOM 940 N N . ASN A 1 119 ? 2.497 0.796 -8.931 1.00 96.94 119 ASN A N 1
ATOM 941 C CA . ASN A 1 119 ? 3.488 -0.135 -9.451 1.00 96.94 119 ASN A CA 1
ATOM 942 C C . ASN A 1 119 ? 3.592 0.047 -10.963 1.00 96.94 119 ASN A C 1
ATOM 944 O O . ASN A 1 119 ? 2.579 -0.109 -11.649 1.00 96.94 119 ASN A O 1
ATOM 948 N N . ASP A 1 120 ? 4.783 0.354 -11.464 1.00 95.94 120 ASP A N 1
ATOM 949 C CA . ASP A 1 120 ? 5.071 0.413 -12.899 1.00 95.94 120 ASP A CA 1
ATOM 950 C C . ASP A 1 120 ? 6.091 -0.641 -13.365 1.00 95.94 120 ASP A C 1
ATOM 952 O O . ASP A 1 120 ? 6.626 -0.566 -14.470 1.00 95.94 120 ASP A O 1
ATOM 956 N N . GLN A 1 121 ? 6.337 -1.661 -12.534 1.00 94.62 121 GLN A N 1
ATOM 957 C CA . GLN A 1 121 ? 7.233 -2.761 -12.872 1.00 94.62 121 GLN A CA 1
ATOM 958 C C . GLN A 1 121 ? 6.799 -3.477 -14.162 1.00 94.62 121 GLN A C 1
ATOM 960 O O . GLN A 1 121 ? 5.593 -3.654 -14.387 1.00 94.62 121 GLN A O 1
ATOM 965 N N . PRO A 1 122 ? 7.758 -3.950 -14.983 1.00 92.56 122 PRO A N 1
ATOM 966 C CA . PRO A 1 122 ? 7.461 -4.611 -16.247 1.00 92.56 122 PRO A CA 1
ATOM 967 C C . PRO A 1 122 ? 6.506 -5.791 -16.080 1.00 92.56 122 PRO A C 1
ATOM 969 O O . PRO A 1 122 ? 6.641 -6.599 -15.162 1.00 92.56 122 PRO A O 1
ATOM 972 N N . SER A 1 123 ? 5.560 -5.923 -17.008 1.00 89.44 123 SER A N 1
ATOM 973 C CA . SER A 1 123 ? 4.639 -7.066 -17.059 1.00 89.44 123 SER A CA 1
ATOM 974 C C . SER A 1 123 ? 5.293 -8.340 -17.611 1.00 89.44 123 SER A C 1
ATOM 976 O O . SER A 1 123 ? 4.716 -9.421 -17.494 1.00 89.44 123 SER A O 1
ATOM 978 N N . ALA A 1 124 ? 6.482 -8.225 -18.210 1.00 90.06 124 ALA A N 1
ATOM 979 C CA . ALA A 1 124 ? 7.230 -9.319 -18.817 1.00 90.06 124 ALA A CA 1
ATOM 980 C C . ALA A 1 124 ? 8.568 -9.558 -18.100 1.00 90.06 124 ALA A C 1
ATOM 982 O O . ALA A 1 124 ? 9.266 -8.617 -17.724 1.00 90.06 124 ALA A O 1
ATOM 983 N N . ASP A 1 125 ? 8.947 -10.830 -17.964 1.00 91.44 125 ASP A N 1
ATOM 984 C CA . ASP A 1 125 ? 10.260 -11.238 -17.462 1.00 91.44 125 ASP A CA 1
ATOM 985 C C . ASP A 1 125 ? 11.257 -11.376 -18.620 1.00 91.44 125 ASP A C 1
ATOM 987 O O . ASP A 1 125 ? 11.100 -12.218 -19.507 1.00 91.44 125 ASP A O 1
ATOM 991 N N . ILE A 1 126 ? 12.307 -10.557 -18.593 1.00 93.25 126 ILE A N 1
ATOM 992 C CA . ILE A 1 126 ? 13.375 -10.560 -19.599 1.00 93.25 126 ILE A CA 1
ATOM 993 C C . ILE A 1 126 ? 14.533 -11.502 -19.252 1.00 93.25 126 ILE A C 1
ATOM 995 O O . ILE A 1 126 ? 15.415 -11.731 -20.080 1.00 93.25 126 ILE A O 1
ATOM 999 N N . THR A 1 127 ? 14.548 -12.067 -18.042 1.00 93.94 127 THR A N 1
ATOM 1000 C CA . THR A 1 127 ? 15.681 -12.830 -17.502 1.00 93.94 127 THR A CA 1
ATOM 1001 C C . THR A 1 127 ? 15.995 -14.029 -18.386 1.00 93.94 127 THR A C 1
ATOM 1003 O O . THR A 1 127 ? 17.143 -14.231 -18.770 1.00 93.94 127 THR A O 1
ATOM 1006 N N . THR A 1 128 ? 14.974 -14.795 -18.777 1.00 91.50 128 THR A N 1
ATOM 1007 C CA . THR A 1 128 ? 15.168 -15.986 -19.617 1.00 91.50 128 THR A CA 1
ATOM 1008 C C . THR A 1 128 ? 15.748 -15.622 -20.985 1.00 91.50 128 THR A C 1
ATOM 1010 O O . THR A 1 128 ? 16.694 -16.262 -21.437 1.00 91.50 128 THR A O 1
ATOM 1013 N N . ALA A 1 129 ? 15.231 -14.569 -21.626 1.00 90.75 129 ALA A N 1
ATOM 1014 C CA . ALA A 1 129 ? 15.734 -14.110 -22.920 1.00 90.75 129 ALA A CA 1
ATOM 1015 C C . ALA A 1 129 ? 17.182 -13.602 -22.819 1.00 90.75 129 ALA A C 1
ATOM 1017 O O . ALA A 1 129 ? 18.001 -13.922 -23.675 1.00 90.75 129 ALA A O 1
ATOM 1018 N N . ALA A 1 130 ? 17.517 -12.879 -21.746 1.00 91.50 130 ALA A N 1
ATOM 1019 C CA . ALA A 1 130 ? 18.873 -12.401 -21.492 1.00 91.50 130 ALA A CA 1
ATOM 1020 C C . ALA A 1 130 ? 19.868 -13.549 -21.239 1.00 91.50 130 ALA A C 1
ATOM 1022 O O . ALA A 1 130 ? 20.984 -13.515 -21.748 1.00 91.50 130 ALA A O 1
ATOM 1023 N N . TRP A 1 131 ? 19.466 -14.589 -20.500 1.00 91.50 131 TRP A N 1
ATOM 1024 C CA . TRP A 1 131 ? 20.307 -15.760 -20.213 1.00 91.50 131 TRP A CA 1
ATOM 1025 C C . TRP A 1 131 ? 20.606 -16.626 -21.439 1.00 91.50 131 TRP A C 1
ATOM 1027 O O . TRP A 1 131 ? 21.634 -17.299 -21.475 1.00 91.50 131 TRP A O 1
ATOM 1037 N N . LEU A 1 132 ? 19.710 -16.636 -22.426 1.00 92.62 132 LEU A N 1
ATOM 1038 C CA . LEU A 1 132 ? 19.871 -17.407 -23.660 1.00 92.62 132 LEU A CA 1
ATOM 1039 C C . LEU A 1 132 ? 20.724 -16.688 -24.715 1.00 92.62 132 LEU A C 1
ATOM 1041 O O . LEU A 1 132 ? 20.995 -17.269 -25.768 1.00 92.62 132 LEU A O 1
ATOM 1045 N N . LEU A 1 133 ? 21.157 -15.449 -24.455 1.00 91.88 133 LEU A N 1
ATOM 1046 C CA . LEU A 1 133 ? 22.022 -14.732 -25.380 1.00 91.88 133 LEU A CA 1
ATOM 1047 C C . LEU A 1 133 ? 23.402 -15.399 -25.481 1.00 91.88 133 LEU A C 1
ATOM 1049 O O . LEU A 1 133 ? 24.016 -15.725 -24.459 1.00 91.88 133 LEU A O 1
ATOM 1053 N N . PRO A 1 134 ? 23.935 -15.581 -26.703 1.00 91.94 134 PRO A N 1
ATOM 1054 C CA . PRO A 1 134 ? 25.289 -16.077 -26.867 1.00 91.94 134 PRO A CA 1
ATOM 1055 C C . PRO A 1 134 ? 26.313 -15.041 -26.360 1.00 91.94 134 PRO A C 1
ATOM 1057 O O . PRO A 1 134 ? 26.047 -13.839 -26.403 1.00 91.94 134 PRO A O 1
ATOM 1060 N N . PRO A 1 135 ? 27.525 -15.460 -25.943 1.00 90.56 135 PRO A N 1
ATOM 1061 C CA . PRO A 1 135 ? 28.559 -14.537 -25.456 1.00 90.56 135 PRO A CA 1
ATOM 1062 C C . PRO A 1 135 ? 28.978 -13.451 -26.459 1.00 90.56 135 PRO A C 1
ATOM 1064 O O . PRO A 1 135 ? 29.536 -12.432 -26.068 1.00 90.56 135 PRO A O 1
ATOM 1067 N N . ASN A 1 136 ? 28.741 -13.686 -27.751 1.00 91.94 136 ASN A N 1
ATOM 1068 C CA . ASN A 1 136 ? 29.002 -12.769 -28.856 1.00 91.94 136 ASN A CA 1
ATOM 1069 C C . ASN A 1 136 ? 27.711 -12.169 -29.446 1.00 91.94 136 ASN A C 1
ATOM 1071 O O . ASN A 1 136 ? 27.696 -11.835 -30.630 1.00 91.94 136 ASN A O 1
ATOM 1075 N N . ALA A 1 137 ? 26.625 -12.098 -28.666 1.00 92.62 137 ALA A N 1
ATOM 1076 C CA . ALA A 1 137 ? 25.386 -11.459 -29.096 1.00 92.62 137 ALA A CA 1
ATOM 1077 C C . ALA A 1 137 ? 25.638 -10.010 -29.559 1.00 92.62 137 ALA A C 1
ATOM 1079 O O . ALA A 1 137 ? 26.532 -9.348 -29.019 1.00 92.62 137 ALA A O 1
ATOM 1080 N N . PRO A 1 138 ? 24.852 -9.504 -30.527 1.00 93.88 138 PRO A N 1
ATOM 1081 C CA . PRO A 1 138 ? 24.905 -8.100 -30.914 1.00 93.88 138 PRO A CA 1
ATOM 1082 C C . PRO A 1 138 ? 24.662 -7.167 -29.721 1.00 93.88 138 PRO A C 1
ATOM 1084 O O . PRO A 1 138 ? 24.057 -7.553 -28.716 1.00 93.88 138 PRO A O 1
ATOM 1087 N N . ALA A 1 139 ? 25.111 -5.915 -29.837 1.00 94.25 139 ALA A N 1
ATOM 1088 C CA . ALA A 1 139 ? 24.784 -4.889 -28.850 1.00 94.25 139 ALA A CA 1
ATOM 1089 C C . ALA A 1 139 ? 23.258 -4.739 -28.732 1.00 94.25 139 ALA A C 1
ATOM 1091 O O . ALA A 1 139 ? 22.557 -4.852 -29.732 1.00 94.25 139 ALA A O 1
ATOM 1092 N N . LEU A 1 140 ? 22.739 -4.483 -27.527 1.00 94.38 140 LEU A N 1
ATOM 1093 C CA . LEU A 1 140 ? 21.289 -4.374 -27.293 1.00 94.38 140 LEU A CA 1
ATOM 1094 C C . LEU A 1 140 ? 20.697 -3.047 -27.790 1.00 94.38 140 LEU A C 1
ATOM 1096 O O . LEU A 1 140 ? 19.491 -2.957 -28.002 1.00 94.38 140 LEU A O 1
ATOM 1100 N N . TYR A 1 141 ? 21.531 -2.030 -27.979 1.00 94.56 141 TYR A N 1
ATOM 1101 C CA . TYR A 1 141 ? 21.135 -0.725 -28.494 1.00 94.56 141 TYR A CA 1
ATOM 1102 C C . TYR A 1 141 ? 21.990 -0.366 -29.706 1.00 94.56 141 TYR A C 1
ATOM 1104 O O . TYR A 1 141 ? 23.144 -0.798 -29.789 1.00 94.56 141 TYR A O 1
ATOM 1112 N N . ASP A 1 142 ? 21.419 0.395 -30.635 1.00 91.75 142 ASP A N 1
ATOM 1113 C CA . ASP A 1 142 ? 22.142 0.959 -31.773 1.00 91.75 142 ASP A CA 1
ATOM 1114 C C . ASP A 1 142 ? 22.851 2.282 -31.407 1.00 91.75 142 ASP A C 1
ATOM 1116 O O . ASP A 1 142 ? 22.840 2.726 -30.256 1.00 91.75 142 ASP A O 1
ATOM 1120 N N . GLU A 1 143 ? 23.496 2.927 -32.385 1.00 92.56 143 GLU A N 1
ATOM 1121 C CA . GLU A 1 143 ? 24.206 4.202 -32.179 1.00 92.56 143 GLU A CA 1
ATOM 1122 C C . GLU A 1 143 ? 23.274 5.378 -31.828 1.00 92.56 143 GLU A C 1
ATOM 1124 O O . GLU A 1 143 ? 23.734 6.378 -31.274 1.00 92.56 143 GLU A O 1
ATOM 1129 N N . ASN A 1 144 ? 21.974 5.262 -32.123 1.00 90.56 144 ASN A N 1
ATOM 1130 C CA . ASN A 1 144 ? 20.959 6.274 -31.830 1.00 90.56 144 ASN A CA 1
ATOM 1131 C C . ASN A 1 144 ? 20.308 6.069 -30.451 1.00 90.56 144 ASN A C 1
ATOM 1133 O O . ASN A 1 144 ? 19.605 6.960 -29.971 1.00 90.56 144 ASN A O 1
ATOM 1137 N N . GLY A 1 145 ? 20.574 4.934 -29.794 1.00 88.31 145 GLY A N 1
ATOM 1138 C CA . GLY A 1 145 ? 19.982 4.552 -28.512 1.00 88.31 145 GLY A CA 1
ATOM 1139 C C . GLY A 1 145 ? 18.664 3.783 -28.638 1.00 88.31 145 GLY A C 1
ATOM 1140 O O . GLY A 1 145 ? 18.026 3.515 -27.618 1.00 88.31 145 GLY A O 1
ATOM 1141 N N . ASP A 1 146 ? 18.270 3.401 -29.853 1.00 90.69 146 ASP A N 1
ATOM 1142 C CA . ASP A 1 146 ? 17.098 2.568 -30.109 1.00 90.69 146 ASP A CA 1
ATOM 1143 C C . ASP A 1 146 ? 17.442 1.083 -29.921 1.00 90.69 146 ASP A C 1
ATOM 1145 O O . ASP A 1 146 ? 18.612 0.690 -29.875 1.00 90.69 146 ASP A O 1
ATOM 1149 N N . LEU A 1 147 ? 16.425 0.224 -29.788 1.00 93.12 147 LEU A N 1
ATOM 1150 C CA . LEU A 1 147 ? 16.648 -1.220 -29.693 1.00 93.12 147 LEU A CA 1
ATOM 1151 C C . LEU A 1 147 ? 17.310 -1.741 -30.970 1.00 93.12 147 LEU A C 1
ATOM 1153 O O . LEU A 1 147 ? 16.772 -1.588 -32.066 1.00 93.12 147 LEU A O 1
ATOM 1157 N N . ASN A 1 148 ? 18.444 -2.422 -30.814 1.00 94.69 148 ASN A N 1
ATOM 1158 C CA . ASN A 1 148 ? 19.087 -3.098 -31.930 1.00 94.69 148 ASN A CA 1
ATOM 1159 C C . ASN A 1 148 ? 18.374 -4.421 -32.230 1.00 94.69 148 ASN A C 1
ATOM 1161 O O . ASN A 1 148 ? 18.099 -5.208 -31.321 1.00 94.69 148 ASN A O 1
ATOM 1165 N N . TRP A 1 149 ? 18.146 -4.674 -33.513 1.00 92.31 149 TRP A N 1
ATOM 1166 C CA . TRP A 1 149 ? 17.556 -5.903 -34.045 1.00 92.31 149 TRP A CA 1
ATOM 1167 C C . TRP A 1 149 ? 18.533 -6.695 -34.927 1.00 92.31 149 TRP A C 1
ATOM 1169 O O . TRP A 1 149 ? 18.225 -7.805 -35.351 1.00 92.31 149 TRP A O 1
ATOM 1179 N N . GLU A 1 150 ? 19.717 -6.132 -35.214 1.00 91.62 150 GLU A N 1
ATOM 1180 C CA . GLU A 1 150 ? 20.766 -6.700 -36.074 1.00 91.62 150 GLU A CA 1
ATOM 1181 C C . GLU A 1 150 ? 20.174 -7.280 -37.372 1.00 91.62 150 GLU A C 1
ATOM 1183 O O . GLU A 1 150 ? 20.398 -8.439 -37.727 1.00 91.62 150 GLU A O 1
ATOM 1188 N N . ASN A 1 151 ? 19.331 -6.485 -38.044 1.00 85.00 151 ASN A N 1
ATOM 1189 C CA . ASN A 1 151 ? 18.634 -6.857 -39.280 1.00 85.00 151 ASN A CA 1
ATOM 1190 C C . ASN A 1 151 ? 17.854 -8.194 -39.189 1.00 85.00 151 ASN A C 1
ATOM 1192 O O . ASN A 1 151 ? 17.830 -8.970 -40.147 1.00 85.00 151 ASN A O 1
ATOM 1196 N N . GLY A 1 152 ? 17.270 -8.496 -38.026 1.00 83.94 152 GLY A N 1
ATOM 1197 C CA . GLY A 1 152 ? 16.492 -9.711 -37.772 1.00 83.94 152 GLY A CA 1
ATOM 1198 C C . GLY A 1 152 ? 17.301 -10.966 -37.481 1.00 83.94 152 GLY A C 1
ATOM 1199 O O . GLY A 1 152 ? 16.754 -12.069 -37.482 1.00 83.94 152 GLY A O 1
ATOM 1200 N N . THR A 1 153 ? 18.601 -10.833 -37.216 1.00 86.19 153 THR A N 1
ATOM 1201 C CA . THR A 1 153 ? 19.453 -11.982 -36.870 1.00 86.19 153 THR A CA 1
ATOM 1202 C C . THR A 1 153 ? 19.355 -12.392 -35.399 1.00 86.19 153 THR A C 1
ATOM 1204 O O . THR A 1 153 ? 19.788 -13.493 -35.049 1.00 86.19 153 THR A O 1
ATOM 1207 N N . PHE A 1 154 ? 18.757 -11.561 -34.536 1.00 90.31 154 PHE A N 1
ATOM 1208 C CA . PHE A 1 154 ? 18.466 -11.908 -33.144 1.00 90.31 154 PHE A CA 1
ATOM 1209 C C . PHE A 1 154 ? 17.211 -11.205 -32.616 1.00 90.31 154 PHE A C 1
ATOM 1211 O O . PHE A 1 154 ? 16.724 -10.234 -33.187 1.00 90.31 154 PHE A O 1
ATOM 1218 N N . THR A 1 155 ? 16.689 -11.700 -31.493 1.00 88.50 155 THR A N 1
ATOM 1219 C CA . THR A 1 155 ? 15.602 -11.045 -30.757 1.00 88.50 155 THR A CA 1
ATOM 1220 C C . THR A 1 155 ? 16.172 -10.306 -29.560 1.00 88.50 155 THR A C 1
ATOM 1222 O O . THR A 1 155 ? 16.840 -10.902 -28.713 1.00 88.50 155 THR A O 1
ATOM 1225 N N . ASN A 1 156 ? 15.880 -9.013 -29.473 1.00 93.94 156 ASN A N 1
ATOM 1226 C CA . ASN A 1 156 ? 16.347 -8.188 -28.376 1.00 93.94 156 ASN A CA 1
ATOM 1227 C C . ASN A 1 156 ? 15.594 -8.532 -27.075 1.00 93.94 156 ASN A C 1
ATOM 1229 O O . ASN A 1 156 ? 14.372 -8.364 -27.024 1.00 93.94 156 ASN A O 1
ATOM 1233 N N . PRO A 1 157 ? 16.275 -8.977 -26.001 1.00 94.69 157 P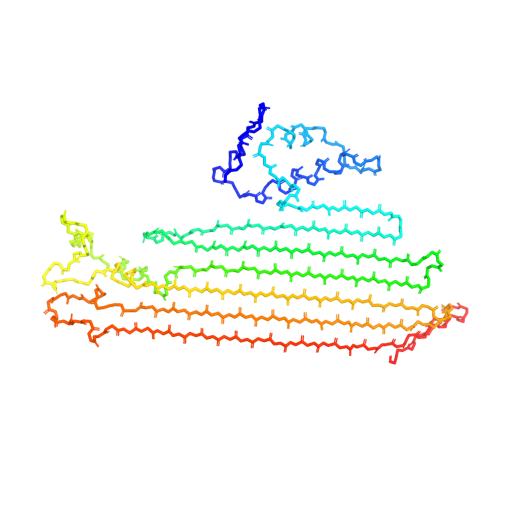RO A N 1
ATOM 1234 C CA . PRO A 1 157 ? 15.614 -9.327 -24.745 1.00 94.69 157 PRO A CA 1
ATOM 1235 C C . PRO A 1 157 ? 14.955 -8.129 -24.056 1.00 94.69 157 PRO A C 1
ATOM 1237 O O . PRO A 1 157 ? 14.097 -8.334 -23.205 1.00 94.69 157 PRO A O 1
ATOM 1240 N N . LEU A 1 158 ? 15.331 -6.893 -24.402 1.00 95.06 158 LEU A N 1
ATOM 1241 C CA . LEU A 1 158 ? 14.752 -5.676 -23.832 1.00 95.06 158 LEU A CA 1
ATOM 1242 C C . LEU A 1 158 ? 13.479 -5.228 -24.556 1.00 95.06 158 LEU A C 1
ATOM 1244 O O . LEU A 1 158 ? 12.796 -4.334 -24.064 1.00 95.06 158 LEU A O 1
ATOM 1248 N N . ALA A 1 159 ? 13.130 -5.847 -25.689 1.00 94.25 159 ALA A N 1
ATOM 1249 C CA . ALA A 1 159 ? 11.947 -5.483 -26.464 1.00 94.25 159 ALA A CA 1
ATOM 1250 C C . ALA A 1 159 ? 10.649 -5.426 -25.639 1.00 94.25 159 ALA A C 1
ATOM 1252 O O . ALA A 1 159 ? 9.931 -4.432 -25.761 1.00 94.25 159 ALA A O 1
ATOM 1253 N N . PRO A 1 160 ? 10.359 -6.383 -24.730 1.00 93.62 160 PRO A N 1
ATOM 1254 C CA . PRO A 1 160 ? 9.157 -6.314 -23.902 1.00 93.62 160 PRO A CA 1
ATOM 1255 C C . PRO A 1 160 ? 9.094 -5.090 -22.974 1.00 93.62 160 PRO A C 1
ATOM 1257 O O . PRO A 1 160 ? 8.001 -4.703 -22.574 1.00 93.62 160 PRO A O 1
ATOM 1260 N N . LEU A 1 161 ? 10.233 -4.463 -22.648 1.00 94.00 161 LEU A N 1
ATOM 1261 C CA . LEU A 1 161 ? 10.293 -3.291 -21.765 1.00 94.00 161 LEU A CA 1
ATOM 1262 C C . LEU A 1 161 ? 9.844 -1.987 -22.440 1.00 94.00 161 LEU A C 1
ATOM 1264 O O . LEU A 1 161 ? 9.664 -0.987 -21.754 1.00 94.00 161 LEU A O 1
ATOM 1268 N N . GLN A 1 162 ? 9.651 -1.977 -23.764 1.00 93.31 162 GLN A N 1
ATOM 1269 C CA . GLN A 1 162 ? 9.027 -0.842 -24.460 1.00 93.31 162 GLN A CA 1
ATOM 1270 C C . GLN A 1 162 ? 7.531 -0.721 -24.131 1.00 93.31 162 GLN A C 1
ATOM 1272 O O . GLN A 1 162 ? 6.935 0.338 -24.321 1.00 93.31 162 GLN A O 1
ATOM 1277 N N . GLY A 1 163 ? 6.913 -1.807 -23.657 1.00 93.75 163 GLY A N 1
ATOM 1278 C CA . GLY A 1 163 ? 5.554 -1.794 -23.140 1.00 93.75 163 GLY A CA 1
ATOM 1279 C C . GLY A 1 163 ? 5.496 -1.237 -21.721 1.00 93.75 163 GLY A C 1
ATOM 1280 O O . GLY A 1 163 ? 6.258 -1.643 -20.847 1.00 93.75 163 GLY A O 1
ATOM 1281 N N . GLU A 1 164 ? 4.552 -0.336 -21.465 1.00 94.88 164 GLU A N 1
ATOM 1282 C CA . GLU A 1 164 ? 4.293 0.158 -20.114 1.00 94.88 164 GLU A CA 1
ATOM 1283 C C . GLU A 1 164 ? 3.303 -0.748 -19.383 1.00 94.88 164 GLU A C 1
ATOM 1285 O O . GLU A 1 164 ? 2.230 -1.060 -19.909 1.00 94.88 164 GLU A O 1
ATOM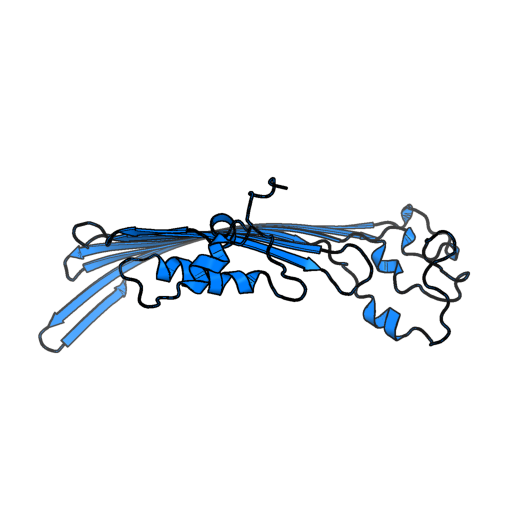 1290 N N . SER A 1 165 ? 3.619 -1.087 -18.136 1.00 96.25 165 SER A N 1
ATOM 1291 C CA . SER A 1 165 ? 2.704 -1.714 -17.186 1.00 96.25 165 SER A CA 1
ATOM 1292 C C . SER A 1 165 ? 2.462 -0.737 -16.046 1.00 96.25 165 SER A C 1
ATOM 1294 O O . SER A 1 165 ? 3.410 -0.183 -15.510 1.00 96.25 165 SER A O 1
ATOM 1296 N N . LYS A 1 166 ? 1.206 -0.464 -15.696 1.00 97.12 166 LYS A N 1
ATOM 1297 C CA . LYS A 1 166 ? 0.838 0.490 -14.642 1.00 97.12 166 LYS A CA 1
ATOM 1298 C C . LYS A 1 166 ? -0.281 -0.094 -13.810 1.00 97.12 166 LYS A C 1
ATOM 1300 O O . LYS A 1 166 ? -1.331 -0.446 -14.335 1.00 97.12 166 LYS A O 1
ATOM 1305 N N . THR A 1 167 ? -0.075 -0.147 -12.505 1.00 98.06 167 THR A N 1
ATOM 1306 C CA . THR A 1 167 ? -1.047 -0.641 -11.535 1.00 98.06 167 THR A CA 1
ATOM 1307 C C . THR A 1 167 ? -1.233 0.380 -10.425 1.00 98.06 167 THR A C 1
ATOM 1309 O O . THR A 1 167 ? -0.263 0.897 -9.872 1.00 98.06 167 THR A O 1
ATOM 1312 N N . LYS A 1 168 ? -2.490 0.646 -10.062 1.00 98.31 168 LYS A N 1
ATOM 1313 C CA . LYS A 1 168 ? -2.862 1.483 -8.918 1.00 98.31 168 LYS A CA 1
ATOM 1314 C C . LYS A 1 168 ? -3.863 0.755 -8.039 1.00 98.31 168 LYS A C 1
ATOM 1316 O O . LYS A 1 168 ? -4.902 0.310 -8.521 1.00 98.31 168 LYS A O 1
ATOM 1321 N N . THR A 1 169 ? -3.557 0.655 -6.749 1.00 98.44 169 THR A N 1
ATOM 1322 C CA . THR A 1 169 ? -4.429 0.023 -5.752 1.00 98.44 169 THR A CA 1
ATOM 1323 C C . THR A 1 169 ? -4.663 0.958 -4.577 1.00 98.44 169 THR A C 1
ATOM 1325 O O . THR A 1 169 ? -3.712 1.464 -3.985 1.00 98.44 169 THR A O 1
ATOM 1328 N N . TYR A 1 170 ? -5.928 1.121 -4.212 1.00 98.38 170 TYR A N 1
ATOM 1329 C CA . TYR A 1 170 ? -6.384 1.769 -2.991 1.00 98.38 170 TYR A CA 1
ATOM 1330 C C . TYR A 1 170 ? -7.047 0.704 -2.121 1.00 98.38 170 TYR A C 1
ATOM 1332 O O . TYR A 1 170 ? -7.913 -0.020 -2.609 1.00 98.38 170 TYR A O 1
ATOM 1340 N N . ASP A 1 171 ? -6.629 0.583 -0.866 1.00 98.00 171 ASP A N 1
ATOM 1341 C CA . ASP A 1 171 ? -7.174 -0.395 0.080 1.00 98.00 171 ASP A CA 1
ATOM 1342 C C . ASP A 1 171 ? -7.427 0.277 1.430 1.00 98.00 171 ASP A C 1
ATOM 1344 O O . ASP A 1 171 ? -6.498 0.744 2.094 1.00 98.00 171 ASP A O 1
ATOM 1348 N N . PHE A 1 172 ? -8.695 0.358 1.815 1.00 98.44 172 PHE A N 1
ATOM 1349 C CA . PHE A 1 172 ? -9.151 0.871 3.094 1.00 98.44 172 PHE A CA 1
ATOM 1350 C C . PHE A 1 172 ? -9.706 -0.272 3.934 1.00 98.44 172 PHE A C 1
ATOM 1352 O O . PHE A 1 172 ? -10.619 -0.982 3.517 1.00 98.44 172 PHE A O 1
ATOM 1359 N N . VAL A 1 173 ? -9.197 -0.413 5.151 1.00 98.50 173 VAL A N 1
ATOM 1360 C CA . VAL A 1 173 ? -9.655 -1.407 6.121 1.00 98.50 173 VAL A CA 1
ATOM 1361 C C . VAL A 1 173 ? -9.939 -0.699 7.434 1.00 98.50 173 VAL A C 1
ATOM 1363 O O . VAL A 1 173 ? -9.067 -0.018 7.966 1.00 98.50 173 VAL A O 1
ATOM 1366 N N . ALA A 1 174 ? -11.134 -0.881 7.983 1.00 98.38 174 ALA A N 1
ATOM 1367 C CA . ALA A 1 174 ? -11.513 -0.370 9.291 1.00 98.38 174 ALA A CA 1
ATOM 1368 C C . ALA A 1 174 ? -12.136 -1.474 10.140 1.00 98.38 174 ALA A C 1
ATOM 1370 O O . ALA A 1 174 ? -12.944 -2.264 9.658 1.00 98.38 174 ALA A O 1
ATOM 1371 N N . ASN A 1 175 ? -11.775 -1.514 11.416 1.00 98.31 175 ASN A N 1
ATOM 1372 C CA . ASN A 1 175 ? -12.298 -2.461 12.385 1.00 98.31 175 ASN A CA 1
ATOM 1373 C C . ASN A 1 175 ? -12.663 -1.726 13.672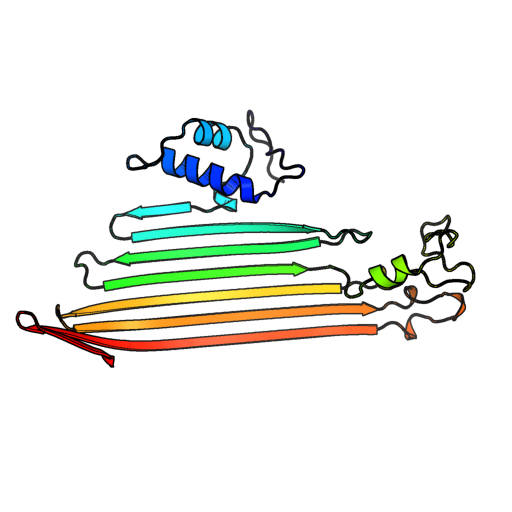 1.00 98.31 175 ASN A C 1
ATOM 1375 O O . ASN A 1 175 ? -11.958 -0.815 14.106 1.00 98.31 175 ASN A O 1
ATOM 1379 N N . ALA A 1 176 ? -13.746 -2.149 14.312 1.00 98.44 176 ALA A N 1
ATOM 1380 C CA . ALA A 1 176 ? -14.124 -1.672 15.629 1.00 98.44 176 ALA A CA 1
ATOM 1381 C C . ALA A 1 176 ? -14.614 -2.831 16.494 1.00 98.44 176 ALA A C 1
ATOM 1383 O O . ALA A 1 176 ? -15.411 -3.657 16.065 1.00 98.44 176 ALA A O 1
ATOM 1384 N N . VAL A 1 177 ? -14.168 -2.864 17.741 1.00 98.56 177 VAL A N 1
ATOM 1385 C CA . VAL A 1 177 ? -14.667 -3.765 18.771 1.00 98.56 177 VAL A CA 1
ATOM 1386 C C . VAL A 1 177 ? -15.253 -2.908 19.875 1.00 98.56 177 VAL A C 1
ATOM 1388 O O . VAL A 1 177 ? -14.553 -2.117 20.506 1.00 98.56 177 VAL A O 1
ATOM 1391 N N . LEU A 1 178 ? -16.547 -3.073 20.102 1.00 98.19 178 LEU A N 1
ATOM 1392 C CA . LEU A 1 178 ? -17.299 -2.394 21.146 1.00 98.19 178 LEU A CA 1
ATOM 1393 C C . LEU A 1 178 ? -17.639 -3.412 22.225 1.00 98.19 178 LEU A C 1
ATOM 1395 O O . LEU A 1 178 ? -18.060 -4.522 21.909 1.00 98.19 178 LEU A O 1
ATOM 1399 N N . SER A 1 179 ? -17.501 -3.051 23.496 1.00 98.19 179 SER A N 1
ATOM 1400 C CA . SER A 1 179 ? -18.009 -3.866 24.598 1.00 98.19 179 SER A CA 1
ATOM 1401 C C . SER A 1 179 ? -18.607 -3.006 25.698 1.00 98.19 179 SER A C 1
ATOM 1403 O O . SER A 1 179 ? -18.118 -1.914 25.983 1.00 98.19 179 SER A O 1
ATOM 1405 N N . TYR A 1 180 ? -19.671 -3.507 26.315 1.00 97.94 180 TYR A N 1
ATOM 1406 C CA . TYR A 1 180 ? -20.358 -2.852 27.412 1.00 97.94 180 TYR A CA 1
ATOM 1407 C C . TYR A 1 180 ? -20.755 -3.857 28.496 1.00 97.94 180 TYR A C 1
ATOM 1409 O O . TYR A 1 180 ? -21.500 -4.805 28.244 1.00 97.94 180 TYR A O 1
ATOM 1417 N N . ASN A 1 181 ? -20.289 -3.633 29.722 1.00 97.62 181 ASN A N 1
ATOM 1418 C CA . ASN A 1 181 ? -20.661 -4.403 30.902 1.00 97.62 181 ASN A CA 1
ATOM 1419 C C . ASN A 1 181 ? -22.015 -3.901 31.425 1.00 97.62 181 ASN A C 1
ATOM 1421 O O . ASN A 1 181 ? -22.102 -2.926 32.179 1.00 97.62 181 ASN A O 1
ATOM 1425 N N . ILE A 1 182 ? -23.091 -4.572 31.017 1.00 96.25 182 ILE A N 1
ATOM 1426 C CA . ILE A 1 182 ? -24.457 -4.284 31.472 1.00 96.25 182 ILE A CA 1
ATOM 1427 C C . ILE A 1 182 ? -24.561 -4.580 32.973 1.00 96.25 182 ILE A C 1
ATOM 1429 O O . ILE A 1 182 ? -25.063 -3.751 33.728 1.00 96.25 182 ILE A O 1
ATOM 1433 N N . LEU A 1 183 ? -24.017 -5.720 33.405 1.00 94.69 183 LEU A N 1
ATOM 1434 C CA . LEU A 1 183 ? -23.861 -6.131 34.804 1.00 94.69 183 LEU A CA 1
ATOM 1435 C C . LEU A 1 183 ? -22.439 -6.687 35.002 1.00 94.69 183 LEU A C 1
ATOM 1437 O O . LEU A 1 183 ? -21.812 -7.070 34.014 1.00 94.69 183 LEU A O 1
ATOM 1441 N N . PRO A 1 184 ? -21.933 -6.839 36.243 1.00 91.44 184 PRO A N 1
ATOM 1442 C CA . PRO A 1 184 ? -20.620 -7.456 36.482 1.00 91.44 184 PRO A CA 1
ATOM 1443 C C . PRO A 1 184 ? -20.455 -8.855 35.861 1.00 91.44 184 PRO A C 1
ATOM 1445 O O . PRO A 1 184 ? -19.343 -9.289 35.580 1.00 91.44 184 PRO A O 1
ATOM 1448 N N . SER A 1 185 ? -21.568 -9.561 35.647 1.00 94.31 185 SER A N 1
ATOM 1449 C CA . SER A 1 185 ? -21.635 -10.892 35.043 1.00 94.31 185 SER A CA 1
ATOM 1450 C C . SER A 1 185 ? -22.163 -10.906 33.607 1.00 94.31 185 SER A C 1
ATOM 1452 O O . SER A 1 185 ? -22.208 -11.982 33.025 1.00 94.31 185 SER A O 1
ATOM 1454 N N . LEU A 1 186 ? -22.576 -9.769 33.033 1.00 96.25 186 LEU A N 1
ATOM 1455 C CA . LEU A 1 186 ? -23.222 -9.701 31.717 1.00 96.25 186 LEU A CA 1
ATOM 1456 C C . LEU A 1 186 ? -22.593 -8.604 30.854 1.00 96.25 186 LEU A C 1
ATOM 1458 O O . LEU A 1 186 ? -22.705 -7.418 31.170 1.00 96.25 186 LEU A O 1
ATOM 1462 N N . GLN A 1 187 ? -21.996 -9.002 29.736 1.00 97.75 187 GLN A N 1
ATOM 1463 C CA . GLN A 1 187 ? -21.335 -8.120 28.784 1.00 97.75 187 GLN A CA 1
ATOM 1464 C C . GLN A 1 187 ? -21.955 -8.271 27.397 1.00 97.75 187 GLN A C 1
ATOM 1466 O O . GLN A 1 187 ? -22.055 -9.379 26.880 1.00 97.75 187 GLN A O 1
ATOM 1471 N N . ALA A 1 188 ? -22.314 -7.152 26.777 1.00 98.06 188 ALA A N 1
ATOM 1472 C CA . ALA A 1 188 ? -22.582 -7.090 25.346 1.00 98.06 188 ALA A CA 1
ATOM 1473 C C . ALA A 1 188 ? -21.293 -6.710 24.613 1.00 98.06 188 ALA A C 1
ATOM 1475 O O . ALA A 1 188 ? -20.556 -5.838 25.074 1.00 98.06 188 ALA A O 1
ATOM 1476 N N . LYS A 1 189 ? -21.016 -7.349 23.482 1.00 98.06 189 LYS A N 1
ATOM 1477 C CA . LYS A 1 189 ? -19.869 -7.071 22.619 1.00 98.06 189 LYS A CA 1
ATOM 1478 C C . LYS A 1 189 ? -20.327 -7.039 21.163 1.00 98.06 189 LYS A C 1
ATOM 1480 O O . LYS A 1 189 ? -21.249 -7.753 20.797 1.00 98.06 189 LYS A O 1
ATOM 1485 N N . ALA A 1 190 ? -19.702 -6.216 20.335 1.00 98.06 190 ALA A N 1
ATOM 1486 C CA . ALA A 1 190 ? -19.912 -6.221 18.894 1.00 98.06 190 ALA A CA 1
ATOM 1487 C C . ALA A 1 190 ? -18.572 -6.067 18.174 1.00 98.06 190 ALA A C 1
ATOM 1489 O O . ALA A 1 190 ? -17.805 -5.162 18.513 1.00 98.06 190 ALA A O 1
ATOM 1490 N N . ASN A 1 191 ? -18.305 -6.927 17.188 1.00 98.25 191 ASN A N 1
ATOM 1491 C CA . ASN A 1 191 ? -17.192 -6.752 16.255 1.00 98.25 191 ASN A CA 1
ATOM 1492 C C . ASN A 1 191 ? -17.735 -6.184 14.941 1.00 98.25 191 ASN A C 1
ATOM 1494 O O . ASN A 1 191 ? -18.683 -6.721 14.373 1.00 98.25 191 ASN A O 1
ATOM 1498 N N . LEU A 1 192 ? -17.137 -5.098 14.471 1.00 98.50 192 LEU A N 1
ATOM 1499 C CA . LEU A 1 192 ? -17.479 -4.409 13.236 1.00 98.50 192 LEU A CA 1
ATOM 1500 C C . LEU A 1 192 ? -16.244 -4.403 12.341 1.00 98.50 192 LEU A C 1
ATOM 1502 O O . LEU A 1 192 ? -15.145 -4.106 12.811 1.00 98.50 192 LEU A O 1
ATOM 1506 N N . GLY A 1 193 ? -16.425 -4.689 11.060 1.00 98.31 193 GLY A N 1
ATOM 1507 C CA . GLY A 1 193 ? -15.359 -4.646 10.063 1.00 98.31 193 GLY A CA 1
ATOM 1508 C C . GLY A 1 193 ? -15.869 -4.036 8.768 1.00 98.31 193 GLY A C 1
ATOM 1509 O O . GLY A 1 193 ? -17.021 -4.250 8.397 1.00 98.31 193 GLY A O 1
ATOM 1510 N N . TYR A 1 194 ? -15.023 -3.272 8.087 1.00 98.44 194 TYR A N 1
ATOM 1511 C CA . TYR A 1 194 ? -15.305 -2.657 6.797 1.00 98.44 194 TYR A CA 1
ATOM 1512 C C . TYR A 1 194 ? -14.048 -2.693 5.931 1.00 98.44 194 TYR A C 1
ATOM 1514 O O . TYR A 1 194 ? -12.965 -2.337 6.394 1.00 98.44 194 TYR A O 1
ATOM 1522 N N . THR A 1 195 ? -14.186 -3.110 4.674 1.00 98.31 195 THR A N 1
ATOM 1523 C CA . THR A 1 195 ? -13.095 -3.098 3.696 1.00 98.31 195 THR A CA 1
ATOM 1524 C C . THR A 1 195 ? -13.568 -2.536 2.365 1.00 98.31 195 THR A C 1
ATOM 1526 O O . THR A 1 195 ? -14.596 -2.982 1.848 1.00 98.31 195 THR A O 1
ATOM 1529 N N . ASP A 1 196 ? -12.777 -1.641 1.790 1.00 98.50 196 ASP A N 1
ATOM 1530 C CA . ASP A 1 196 ? -12.983 -1.036 0.479 1.00 98.50 196 ASP A CA 1
ATOM 1531 C C . ASP A 1 196 ? -11.681 -1.139 -0.314 1.00 98.50 196 ASP A C 1
ATOM 1533 O O . ASP A 1 196 ? -10.659 -0.598 0.097 1.00 98.50 196 ASP A O 1
ATOM 1537 N N . LEU A 1 197 ? -11.699 -1.880 -1.418 1.00 98.44 197 LEU A N 1
ATOM 1538 C CA . LEU A 1 197 ? -10.551 -2.032 -2.301 1.00 98.44 197 LEU A CA 1
ATOM 1539 C C . LEU A 1 197 ? -10.938 -1.614 -3.708 1.00 98.44 197 LEU A C 1
ATOM 1541 O O . LEU A 1 197 ? -11.946 -2.071 -4.244 1.00 98.44 197 LEU A O 1
ATOM 1545 N N . LYS A 1 198 ? -10.086 -0.798 -4.321 1.00 98.50 198 LYS A N 1
ATOM 1546 C CA . LYS A 1 198 ? -10.165 -0.409 -5.723 1.00 98.50 198 LYS A CA 1
ATOM 1547 C C . LYS A 1 198 ? -8.812 -0.624 -6.373 1.00 98.50 198 LYS A C 1
ATOM 1549 O O . LYS A 1 198 ? -7.810 -0.077 -5.924 1.00 98.50 198 LYS A O 1
ATOM 1554 N N . HIS A 1 199 ? -8.799 -1.382 -7.453 1.00 98.38 199 HIS A N 1
ATOM 1555 C CA . HIS A 1 199 ? -7.597 -1.733 -8.184 1.00 98.38 199 HIS A CA 1
ATOM 1556 C C . HIS A 1 199 ? -7.822 -1.518 -9.676 1.00 98.38 199 HIS A C 1
ATOM 1558 O O . HIS A 1 199 ? -8.856 -1.906 -10.223 1.00 98.38 199 HIS A O 1
ATOM 1564 N N . THR A 1 200 ? -6.855 -0.888 -10.328 1.00 98.44 200 THR A N 1
ATOM 1565 C CA . THR A 1 200 ? -6.830 -0.695 -11.778 1.00 98.44 200 THR A CA 1
ATOM 1566 C C . THR A 1 200 ? -5.447 -1.021 -12.293 1.00 98.44 200 THR A C 1
ATOM 1568 O O . THR A 1 200 ? -4.460 -0.548 -11.726 1.00 98.44 200 THR A O 1
ATOM 1571 N N . GLU A 1 201 ? -5.389 -1.757 -13.388 1.00 97.56 201 GLU A N 1
ATOM 1572 C CA . GLU A 1 201 ? -4.158 -2.133 -14.062 1.00 97.56 201 GLU A CA 1
ATOM 1573 C C . GLU A 1 201 ? -4.275 -1.886 -15.566 1.00 97.56 201 GLU A C 1
ATOM 1575 O O . GLU A 1 201 ? -5.357 -1.960 -16.158 1.00 97.56 201 GLU A O 1
ATOM 1580 N N . SER A 1 202 ? -3.144 -1.579 -16.183 1.00 97.56 202 SER A N 1
ATOM 1581 C CA . SER A 1 202 ? -3.006 -1.477 -17.625 1.00 97.56 202 SER A CA 1
ATOM 1582 C C . SER A 1 202 ? -1.651 -2.010 -18.057 1.00 97.56 202 SER A C 1
ATOM 1584 O O . SER A 1 202 ? -0.644 -1.645 -17.454 1.00 97.56 202 SER A O 1
ATOM 1586 N N . SER A 1 203 ? -1.611 -2.793 -19.128 1.00 97.00 203 SER A N 1
ATOM 1587 C CA . SER A 1 203 ? -0.366 -3.230 -19.765 1.00 97.00 203 SER A CA 1
ATOM 1588 C C . SER A 1 203 ? -0.451 -2.981 -21.261 1.00 97.00 203 SER A C 1
ATOM 1590 O O . SER A 1 203 ? -1.341 -3.504 -21.929 1.00 97.00 203 SER A O 1
ATOM 1592 N N . SER A 1 204 ? 0.454 -2.162 -21.778 1.00 96.56 204 SER A N 1
ATOM 1593 C CA . SER A 1 204 ? 0.529 -1.793 -23.189 1.00 96.56 204 SER A CA 1
ATOM 1594 C C . SER A 1 204 ? 1.604 -2.598 -23.909 1.00 96.56 204 SER A C 1
ATOM 1596 O O . SER A 1 204 ? 2.656 -2.898 -23.353 1.00 96.56 204 SER A O 1
ATOM 1598 N N . PHE A 1 205 ? 1.321 -2.938 -25.160 1.00 95.81 205 PHE A N 1
ATOM 1599 C CA . PHE A 1 205 ? 2.194 -3.693 -26.048 1.00 95.81 205 PHE A CA 1
ATOM 1600 C C . PHE A 1 205 ? 2.260 -2.922 -27.369 1.00 95.81 205 PHE A C 1
ATOM 1602 O O . PHE A 1 205 ? 1.433 -3.156 -28.253 1.00 95.81 205 PHE A O 1
ATOM 1609 N N . PRO A 1 206 ? 3.149 -1.918 -27.475 1.00 95.44 206 PRO A N 1
ATOM 1610 C CA . PRO A 1 206 ? 3.277 -1.106 -28.679 1.00 95.44 206 PRO A CA 1
ATOM 1611 C C . PRO A 1 206 ? 3.935 -1.896 -29.811 1.00 95.44 206 PRO A C 1
ATOM 1613 O O . PRO A 1 206 ? 4.659 -2.857 -29.573 1.00 95.44 206 PRO A O 1
ATOM 1616 N N . SER A 1 207 ? 3.762 -1.450 -31.054 1.00 94.38 207 SER A N 1
ATOM 1617 C CA . SER A 1 207 ? 4.399 -2.082 -32.216 1.00 94.38 207 SER A CA 1
ATOM 1618 C C . SER A 1 207 ? 5.934 -2.049 -32.177 1.00 94.38 207 SER A C 1
ATOM 1620 O O . SER A 1 207 ? 6.576 -2.839 -32.858 1.00 94.38 207 SER A O 1
ATOM 1622 N N . THR A 1 208 ? 6.534 -1.178 -31.360 1.00 92.12 208 THR A N 1
ATOM 1623 C CA . THR A 1 208 ? 7.992 -1.067 -31.170 1.00 92.12 208 THR A CA 1
ATOM 1624 C C . THR A 1 208 ? 8.621 -2.252 -30.429 1.00 92.12 208 THR A C 1
ATOM 1626 O O . THR A 1 208 ? 9.844 -2.358 -30.397 1.00 92.12 208 THR A O 1
ATOM 1629 N N . ILE A 1 209 ? 7.818 -3.164 -29.862 1.00 92.88 209 ILE A N 1
ATOM 1630 C CA . ILE A 1 209 ? 8.312 -4.434 -29.297 1.00 92.88 209 ILE A CA 1
ATOM 1631 C C . ILE A 1 209 ? 8.672 -5.464 -30.378 1.00 92.88 209 ILE A C 1
ATOM 1633 O O . ILE A 1 209 ? 9.165 -6.542 -30.047 1.00 92.88 209 ILE A O 1
ATOM 1637 N N . TYR A 1 210 ? 8.361 -5.187 -31.645 1.00 92.38 210 TYR A N 1
ATOM 1638 C CA . TYR A 1 210 ? 8.622 -6.077 -32.769 1.00 92.38 210 TYR A CA 1
ATOM 1639 C C . TYR A 1 210 ? 9.778 -5.560 -33.618 1.00 92.38 210 TYR A C 1
ATOM 1641 O O . TYR A 1 210 ? 9.996 -4.355 -33.736 1.00 92.38 210 TYR A O 1
ATOM 1649 N N . ASP A 1 211 ? 10.466 -6.493 -34.270 1.00 91.38 211 ASP A N 1
ATOM 1650 C CA . ASP A 1 211 ? 11.495 -6.170 -35.248 1.00 91.38 211 ASP A CA 1
ATOM 1651 C C . ASP A 1 211 ? 10.901 -5.363 -36.422 1.00 91.38 211 ASP A C 1
ATOM 1653 O O . ASP A 1 211 ? 9.952 -5.839 -37.064 1.00 91.38 211 ASP A O 1
ATOM 1657 N N . PRO A 1 212 ? 11.455 -4.178 -36.749 1.00 89.38 212 PRO A N 1
ATOM 1658 C CA . PRO A 1 212 ? 11.042 -3.391 -37.907 1.00 89.38 212 PRO A CA 1
ATOM 1659 C C . PRO A 1 212 ? 11.069 -4.168 -39.231 1.00 89.38 212 PRO A C 1
ATOM 1661 O O . PRO A 1 212 ? 10.290 -3.854 -40.132 1.00 89.38 212 PRO A O 1
ATOM 1664 N N . ALA A 1 213 ? 11.913 -5.200 -39.358 1.00 89.06 213 ALA A N 1
ATOM 1665 C CA . ALA A 1 213 ? 11.985 -6.067 -40.533 1.00 89.06 213 ALA A CA 1
ATOM 1666 C C . ALA A 1 213 ? 10.667 -6.807 -40.820 1.00 89.06 213 ALA A C 1
ATOM 1668 O O . ALA A 1 213 ? 10.402 -7.158 -41.971 1.00 89.06 213 ALA A O 1
ATOM 1669 N N . TYR A 1 214 ? 9.808 -7.006 -39.812 1.00 88.75 214 TYR A N 1
ATOM 1670 C CA . TYR A 1 214 ? 8.469 -7.565 -40.013 1.00 88.75 214 TYR A CA 1
ATOM 1671 C C . TYR A 1 214 ? 7.489 -6.582 -40.665 1.00 88.75 214 TYR A C 1
ATOM 1673 O O . TYR A 1 214 ? 6.416 -6.999 -41.098 1.00 88.75 214 TYR A O 1
ATOM 1681 N N . GLY A 1 215 ? 7.829 -5.290 -40.746 1.00 87.88 215 GLY A N 1
ATOM 1682 C CA . GLY A 1 215 ? 6.974 -4.268 -41.348 1.00 87.88 215 GLY A CA 1
ATOM 1683 C C . GLY A 1 215 ? 5.655 -4.056 -40.602 1.00 87.88 215 GLY A C 1
ATOM 1684 O O . GLY A 1 215 ? 4.672 -3.643 -41.215 1.00 87.88 215 GLY A O 1
ATOM 1685 N N . VAL A 1 216 ? 5.615 -4.371 -39.303 1.00 88.31 216 VAL A N 1
ATOM 1686 C CA . VAL A 1 216 ? 4.423 -4.207 -38.464 1.00 88.31 216 VAL A CA 1
ATOM 1687 C C . VAL A 1 216 ? 4.299 -2.766 -37.977 1.00 88.31 216 VAL A C 1
ATOM 1689 O O . VAL A 1 216 ? 5.252 -2.185 -37.457 1.00 88.31 216 VAL A O 1
ATOM 1692 N N . GLY A 1 217 ? 3.117 -2.178 -38.156 1.00 90.56 217 GLY A N 1
ATOM 1693 C CA . GLY A 1 217 ? 2.815 -0.823 -37.716 1.00 90.56 217 GLY A CA 1
ATOM 1694 C C . GLY A 1 217 ? 1.973 -0.769 -36.444 1.00 90.56 217 GLY A C 1
ATOM 1695 O O . GLY A 1 217 ? 1.763 -1.760 -35.738 1.00 90.56 217 GLY A O 1
ATOM 1696 N N . GLN A 1 218 ? 1.461 0.428 -36.158 1.00 91.50 218 GLN A N 1
ATOM 1697 C CA . GLN A 1 218 ? 0.641 0.712 -34.977 1.00 91.50 218 GLN A CA 1
ATOM 1698 C C . GLN A 1 218 ? -0.622 -0.159 -34.899 1.00 91.50 218 GLN A C 1
ATOM 1700 O O . GLN A 1 218 ? -1.129 -0.374 -33.802 1.00 91.50 218 GLN A O 1
ATOM 1705 N N . GLU A 1 219 ? -1.096 -0.707 -36.020 1.00 94.12 219 GLU A N 1
ATOM 1706 C CA . GLU A 1 219 ? -2.229 -1.629 -36.099 1.00 94.12 219 GLU A CA 1
ATOM 1707 C C . GLU A 1 219 ? -2.042 -2.934 -35.304 1.00 94.12 219 GLU A C 1
ATOM 1709 O O . GLU A 1 219 ? -3.033 -3.582 -34.974 1.00 94.12 219 GLU A O 1
ATOM 1714 N N . TYR A 1 220 ? -0.802 -3.292 -34.945 1.00 93.81 220 TYR A N 1
ATOM 1715 C CA . TYR A 1 220 ? -0.482 -4.430 -34.071 1.00 93.81 220 TYR A CA 1
ATOM 1716 C C . TYR A 1 220 ? -0.324 -4.050 -32.593 1.00 93.81 220 TYR A C 1
ATOM 1718 O O . TYR A 1 220 ? -0.079 -4.923 -31.760 1.00 93.81 220 TYR A O 1
ATOM 1726 N N . SER A 1 221 ? -0.458 -2.766 -32.246 1.00 96.44 221 SER A N 1
ATOM 1727 C CA . SER A 1 221 ? -0.388 -2.326 -30.852 1.00 96.44 221 SER A CA 1
ATOM 1728 C C . SER A 1 221 ? -1.676 -2.675 -30.115 1.00 96.44 221 SER A C 1
ATOM 1730 O O . SER A 1 221 ? -2.775 -2.463 -30.629 1.00 96.44 221 SER A O 1
ATOM 1732 N N . TYR A 1 222 ? -1.561 -3.152 -28.880 1.00 95.81 222 TYR A N 1
ATOM 1733 C CA . TYR A 1 222 ? -2.722 -3.432 -28.037 1.00 95.81 222 TYR A CA 1
ATOM 1734 C C . TYR A 1 222 ? -2.464 -3.080 -26.574 1.00 95.81 222 TYR A C 1
ATOM 1736 O O . TYR A 1 222 ? -1.336 -2.842 -26.144 1.00 95.81 222 TYR A O 1
ATOM 1744 N N . ILE A 1 223 ? -3.545 -3.017 -25.801 1.00 97.00 223 ILE A N 1
ATOM 1745 C CA . ILE A 1 223 ? -3.510 -2.742 -24.369 1.00 97.00 223 ILE A CA 1
ATOM 1746 C C . ILE A 1 223 ? -4.454 -3.699 -23.647 1.00 97.00 223 ILE A C 1
ATOM 1748 O O . ILE A 1 223 ? -5.593 -3.900 -24.072 1.00 97.00 223 ILE A O 1
ATOM 1752 N N . PHE A 1 224 ? -3.989 -4.274 -22.544 1.00 96.88 224 PHE A N 1
ATOM 1753 C CA . PHE A 1 224 ? -4.845 -4.934 -21.569 1.00 96.88 224 PHE A CA 1
ATOM 1754 C C . PHE A 1 224 ? -5.211 -3.946 -20.476 1.00 96.88 224 PHE A C 1
ATOM 1756 O O . PHE A 1 224 ? -4.355 -3.217 -19.982 1.00 96.88 224 PHE A O 1
ATOM 1763 N N . LEU A 1 225 ? -6.487 -3.932 -20.109 1.00 97.75 225 LEU A N 1
ATOM 1764 C CA . LEU A 1 225 ? -7.022 -3.119 -19.028 1.00 97.75 225 LEU A CA 1
ATOM 1765 C C . LEU A 1 225 ? -7.720 -4.048 -18.041 1.00 97.75 225 LEU A C 1
ATOM 1767 O O . LEU A 1 225 ? -8.593 -4.825 -18.431 1.00 97.75 225 LEU A O 1
ATOM 1771 N N . GLY A 1 226 ? -7.349 -3.944 -16.773 1.00 97.38 226 GLY A N 1
ATOM 1772 C CA . GLY A 1 226 ? -7.956 -4.687 -15.681 1.00 97.38 226 GLY A CA 1
ATOM 1773 C C . GLY A 1 226 ? -8.494 -3.735 -14.625 1.00 97.38 226 GLY A C 1
ATOM 1774 O O . GLY A 1 226 ? -7.932 -2.675 -14.345 1.00 97.38 226 GLY A O 1
ATOM 1775 N N . SER A 1 227 ? -9.625 -4.097 -14.030 1.00 97.69 227 SER A N 1
ATOM 1776 C CA . SER A 1 227 ? -10.129 -3.391 -12.859 1.00 97.69 227 SER A CA 1
ATOM 1777 C C . SER A 1 227 ? -10.826 -4.360 -11.925 1.00 97.69 227 SER A C 1
ATOM 1779 O O . SER A 1 227 ? -11.534 -5.266 -12.366 1.00 97.69 227 SER A O 1
ATOM 1781 N N . SER A 1 228 ? -10.627 -4.169 -10.628 1.00 97.69 228 SER A N 1
ATOM 1782 C CA . SER A 1 228 ? -11.362 -4.893 -9.603 1.00 97.69 228 SER A CA 1
ATOM 1783 C C . SER A 1 228 ? -11.741 -3.957 -8.465 1.00 97.69 228 SER A C 1
ATOM 1785 O O . SER A 1 228 ? -11.035 -2.999 -8.140 1.00 97.69 228 SER A O 1
ATOM 1787 N N . ALA A 1 229 ? -12.904 -4.220 -7.882 1.00 97.88 229 ALA A N 1
ATOM 1788 C CA . ALA A 1 229 ? -13.398 -3.507 -6.721 1.00 97.88 229 ALA A CA 1
ATOM 1789 C C . ALA A 1 229 ? -13.972 -4.509 -5.722 1.00 97.88 229 ALA A C 1
ATOM 1791 O O . ALA A 1 229 ? -14.602 -5.496 -6.112 1.00 97.88 229 ALA A O 1
ATOM 1792 N N . ARG A 1 230 ? -13.757 -4.260 -4.432 1.00 97.62 230 ARG A N 1
ATOM 1793 C CA . ARG A 1 230 ? -14.320 -5.057 -3.343 1.00 97.62 230 ARG A CA 1
ATOM 1794 C C . ARG A 1 230 ? -14.854 -4.129 -2.270 1.00 97.62 230 ARG A C 1
ATOM 1796 O O . ARG A 1 230 ? -14.111 -3.324 -1.725 1.00 97.62 230 ARG A O 1
ATOM 1803 N N . HIS A 1 231 ? -16.113 -4.335 -1.914 1.00 97.62 231 HIS A N 1
ATOM 1804 C CA . HIS A 1 231 ? -16.766 -3.676 -0.792 1.00 97.62 231 HIS A CA 1
ATOM 1805 C C . HIS A 1 231 ? -17.295 -4.768 0.133 1.00 97.62 231 HIS A C 1
ATOM 1807 O O . HIS A 1 231 ? -18.022 -5.654 -0.315 1.00 97.62 231 HIS A O 1
ATOM 1813 N N . SER A 1 232 ? -16.908 -4.743 1.403 1.00 98.00 232 SER A N 1
ATOM 1814 C CA . SER A 1 232 ? -17.357 -5.731 2.385 1.00 98.00 232 SER A CA 1
ATOM 1815 C C . SER A 1 232 ? -17.517 -5.091 3.750 1.00 98.00 232 SER A C 1
ATOM 1817 O O . SER A 1 232 ? -16.725 -4.234 4.137 1.00 98.00 232 SER A O 1
ATOM 1819 N N . TRP A 1 233 ? -18.529 -5.531 4.488 1.00 98.06 233 TRP A N 1
ATOM 1820 C CA . TRP A 1 233 ? -18.765 -5.122 5.862 1.00 98.06 233 TRP A CA 1
ATOM 1821 C C . TRP A 1 233 ? -19.280 -6.305 6.676 1.00 98.06 233 TRP A C 1
ATOM 1823 O O . TRP A 1 233 ? -19.949 -7.191 6.144 1.00 98.06 233 TRP A O 1
ATOM 1833 N N . ILE A 1 234 ? -18.955 -6.321 7.965 1.00 98.25 234 ILE A N 1
ATOM 1834 C CA . ILE A 1 234 ? -19.401 -7.342 8.913 1.00 98.25 234 ILE A CA 1
ATOM 1835 C C . ILE A 1 234 ? -19.838 -6.696 10.223 1.00 98.25 234 ILE A C 1
ATOM 1837 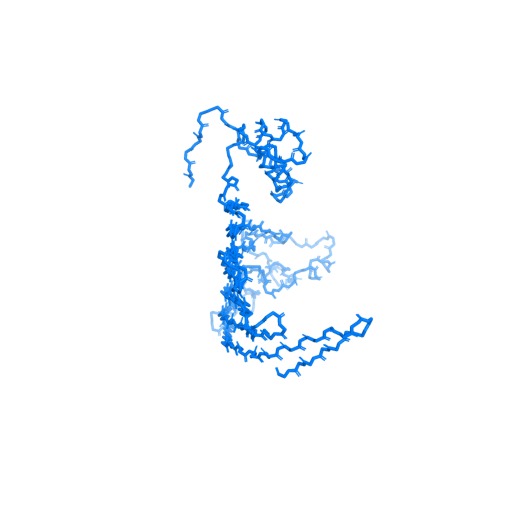O O . ILE A 1 234 ? -19.285 -5.678 10.646 1.00 98.25 234 ILE A O 1
ATOM 1841 N N . VAL A 1 235 ? -20.830 -7.314 10.862 1.00 98.25 235 VAL A N 1
ATOM 1842 C CA . VAL A 1 235 ? -21.313 -6.962 12.198 1.00 98.25 235 VAL A CA 1
ATOM 1843 C C . VAL A 1 235 ? -21.607 -8.254 12.949 1.00 98.25 235 VAL A C 1
ATOM 1845 O O . VAL A 1 235 ? -22.496 -9.007 12.564 1.00 98.25 235 VAL A O 1
ATOM 1848 N N . GLU A 1 236 ? -20.874 -8.494 14.029 1.00 98.12 236 GLU A N 1
ATOM 1849 C CA . GLU A 1 236 ? -20.987 -9.698 14.852 1.00 98.12 236 GLU A CA 1
ATOM 1850 C C . GLU A 1 236 ? -21.319 -9.310 16.298 1.00 98.12 236 GLU A C 1
ATOM 1852 O O . GLU A 1 236 ? -20.410 -9.041 17.096 1.00 98.12 236 GLU A O 1
ATOM 1857 N N . PRO A 1 237 ? -22.611 -9.223 16.654 1.00 97.56 237 PRO A N 1
ATOM 1858 C CA . PRO A 1 237 ? -23.014 -9.029 18.037 1.00 97.56 237 PRO A CA 1
ATOM 1859 C C . PRO A 1 237 ? -22.779 -10.314 18.840 1.00 97.56 237 PRO A C 1
ATOM 1861 O O . PRO A 1 237 ? -22.951 -11.418 18.333 1.00 97.56 237 PRO A O 1
ATOM 1864 N N . GLN A 1 238 ? -22.395 -10.156 20.102 1.00 97.19 238 GLN A N 1
ATOM 1865 C CA . GLN A 1 238 ? -22.164 -11.234 21.056 1.00 97.19 238 GLN A CA 1
ATOM 1866 C C . GLN A 1 238 ? -22.670 -10.804 22.436 1.00 97.19 238 GLN A C 1
ATOM 1868 O O . GLN A 1 238 ? -22.457 -9.668 22.872 1.00 97.19 238 GLN A O 1
ATOM 1873 N N . LEU A 1 239 ? -23.297 -11.719 23.163 1.00 97.31 239 LEU A N 1
ATOM 1874 C CA . LEU A 1 239 ? -23.679 -11.553 24.557 1.00 97.31 239 LEU A CA 1
ATOM 1875 C C . LEU A 1 239 ? -22.956 -12.599 25.404 1.00 97.31 239 LEU A C 1
ATOM 1877 O O . LEU A 1 239 ? -23.106 -13.804 25.222 1.00 97.31 239 LEU A O 1
ATOM 1881 N N . ARG A 1 240 ? -22.169 -12.124 26.365 1.00 96.56 240 ARG A N 1
ATOM 1882 C CA . ARG A 1 240 ? -21.360 -12.950 27.254 1.00 96.56 240 ARG A CA 1
ATOM 1883 C C . ARG A 1 240 ? -21.894 -12.874 28.672 1.00 96.56 240 ARG A C 1
ATOM 1885 O O . ARG A 1 240 ? -21.943 -11.796 29.263 1.00 96.56 240 ARG A O 1
ATOM 1892 N N . TYR A 1 241 ? -22.221 -14.025 29.249 1.00 95.94 241 TYR A N 1
ATOM 1893 C CA . TYR A 1 241 ? -22.594 -14.151 30.654 1.00 95.94 241 TYR A CA 1
ATOM 1894 C C . TYR A 1 241 ? -21.580 -15.014 31.405 1.00 95.94 241 TYR A C 1
ATOM 1896 O O . TYR A 1 241 ? -21.327 -16.155 31.032 1.00 95.94 241 TYR A O 1
ATOM 1904 N N . THR A 1 242 ? -20.985 -14.483 32.472 1.00 94.44 242 THR A N 1
ATOM 1905 C CA . THR A 1 242 ? -20.020 -15.200 33.318 1.00 94.44 242 THR A CA 1
ATOM 1906 C C . THR A 1 242 ? -20.528 -15.272 34.750 1.00 94.44 242 THR A C 1
ATOM 1908 O O . THR A 1 242 ? -20.801 -14.245 35.371 1.00 94.44 242 THR A O 1
ATOM 1911 N N . ARG A 1 243 ? -20.602 -16.480 35.316 1.00 91.75 243 ARG A N 1
ATOM 1912 C CA . ARG A 1 243 ? -21.003 -16.700 36.710 1.00 91.75 243 ARG A CA 1
ATOM 1913 C C . ARG A 1 243 ? -19.947 -17.509 37.453 1.00 91.75 243 ARG A C 1
ATOM 1915 O O . ARG A 1 243 ? -19.593 -18.607 37.032 1.00 91.75 243 ARG A O 1
ATOM 1922 N N . THR A 1 244 ? -19.496 -16.987 38.590 1.00 91.19 244 THR A N 1
ATOM 1923 C CA . THR A 1 244 ? -18.578 -17.685 39.501 1.00 91.19 244 THR A CA 1
ATOM 1924 C C . THR A 1 244 ? -19.348 -18.148 40.739 1.00 91.19 244 THR A C 1
ATOM 1926 O O . THR A 1 244 ? -19.988 -17.342 41.410 1.00 91.19 244 THR A O 1
ATOM 1929 N N . LEU A 1 245 ? -19.310 -19.447 41.030 1.00 89.81 245 LEU A N 1
ATOM 1930 C CA . LEU A 1 245 ? -19.948 -20.105 42.173 1.00 89.81 245 LEU A CA 1
ATOM 1931 C C . LEU A 1 245 ? -18.868 -20.869 42.958 1.00 89.81 245 LEU A C 1
ATOM 1933 O O . LEU A 1 245 ? -18.543 -22.015 42.648 1.00 89.81 245 LEU A O 1
ATOM 1937 N N . GLY A 1 246 ? -18.266 -20.226 43.962 1.00 90.06 246 GLY A N 1
ATOM 1938 C CA . GLY A 1 246 ? -17.144 -20.803 44.711 1.00 90.06 246 GLY A CA 1
ATOM 1939 C C . GLY A 1 246 ? -15.932 -21.056 43.808 1.00 90.06 246 GLY A C 1
ATOM 1940 O O . GLY A 1 246 ? -15.367 -20.115 43.260 1.00 90.06 246 GLY A O 1
ATOM 1941 N N . LYS A 1 247 ? -15.542 -22.328 43.640 1.00 92.12 247 LYS A N 1
ATOM 1942 C CA . LYS A 1 247 ? -14.455 -22.739 42.728 1.00 92.12 247 LYS A CA 1
ATOM 1943 C C . LYS A 1 247 ? -14.915 -22.955 41.275 1.00 92.12 247 LYS A C 1
ATOM 1945 O O . LYS A 1 247 ? -14.073 -23.154 40.406 1.00 92.12 247 LYS A O 1
ATOM 1950 N N . LEU A 1 248 ? -16.223 -22.945 41.005 1.00 88.62 248 LEU A N 1
ATOM 1951 C CA . LEU A 1 248 ? -16.785 -23.154 39.669 1.00 88.62 248 LEU A CA 1
ATOM 1952 C C . LEU A 1 248 ? -16.909 -21.814 38.930 1.00 88.62 248 LEU A C 1
ATOM 1954 O O . LEU A 1 248 ? -17.503 -20.876 39.458 1.00 88.62 248 LEU A O 1
ATOM 1958 N N . LYS A 1 249 ? -16.420 -21.739 37.690 1.00 91.06 249 LYS A N 1
ATOM 1959 C CA . LYS A 1 249 ? -16.654 -20.616 36.772 1.00 91.06 249 LYS A CA 1
ATOM 1960 C C . LYS A 1 249 ? -17.371 -21.140 35.528 1.00 91.06 249 LYS A C 1
ATOM 1962 O O . LYS A 1 249 ? -16.837 -22.009 34.850 1.00 91.06 249 LYS A O 1
ATOM 1967 N N . ALA A 1 250 ? -18.566 -20.624 35.253 1.00 90.94 250 ALA A N 1
ATOM 1968 C CA . ALA A 1 250 ? -19.352 -20.943 34.064 1.00 90.94 250 ALA A CA 1
ATOM 1969 C C . ALA A 1 250 ? -19.427 -19.722 33.140 1.00 90.94 250 ALA A C 1
ATOM 1971 O O . ALA A 1 250 ? -19.608 -18.596 33.613 1.00 90.94 250 ALA A O 1
ATOM 1972 N N . GLU A 1 251 ? -19.300 -19.951 31.835 1.00 91.00 251 GLU A N 1
ATOM 1973 C CA . GLU A 1 251 ? -19.364 -18.921 30.800 1.00 91.00 251 GLU A CA 1
ATOM 1974 C C . GLU A 1 251 ? -20.336 -19.360 29.702 1.00 91.00 251 GLU A C 1
ATOM 1976 O O . GLU A 1 251 ? -20.259 -20.486 29.215 1.00 91.00 251 GLU A O 1
ATOM 1981 N N . LEU A 1 252 ? -21.273 -18.480 29.357 1.00 90.69 252 LEU A N 1
ATOM 1982 C CA . LEU A 1 252 ? -22.230 -18.651 28.269 1.00 90.69 252 LEU A CA 1
ATOM 1983 C C . LEU A 1 252 ? -21.999 -17.539 27.245 1.00 90.69 252 LEU A C 1
ATOM 1985 O O . LEU A 1 252 ? -21.834 -16.375 27.624 1.00 90.69 252 LEU A O 1
ATOM 1989 N N . LEU A 1 253 ? -21.998 -17.911 25.968 1.00 90.44 253 LEU A N 1
ATOM 1990 C CA . LEU A 1 253 ? -21.849 -17.018 24.822 1.00 90.44 253 LEU A CA 1
ATOM 1991 C C . LEU A 1 253 ? -23.061 -17.219 23.908 1.00 90.44 253 LEU A C 1
ATOM 1993 O O . LEU A 1 253 ? -23.445 -18.363 23.658 1.00 90.44 253 LEU A O 1
ATOM 1997 N N . ALA A 1 254 ? -23.655 -16.121 23.454 1.00 81.69 254 ALA A N 1
ATOM 1998 C CA . ALA A 1 254 ? -24.764 -16.085 22.506 1.00 81.69 254 ALA A CA 1
ATOM 1999 C C . ALA A 1 254 ? -24.533 -14.999 21.456 1.00 81.69 254 ALA A C 1
ATOM 2001 O O . ALA A 1 254 ? -23.822 -14.021 21.786 1.00 81.69 254 ALA A O 1
#

Secondary structure (DSSP, 8-state):
-PPPPTT-B----TTS-GGGHHHHHHHHHHHHSTT-S---HHHHHHHHHB-S-HHHHH-EEEE-SSEEEEEEEEEEEEE-SSSS--EEEEEEEEEEEEEE-TTS-EEEEEEEEEEEEEE---SS--HHHHHTS-TTPPPSB-TTSSBP-GGGTS--TTGGGGS-EEEEEEEEEEEEEEEEEEETTEEEEEEEEEEEEEEEEEEEE-GGGS-GGG---GGG-EEEEEEEEEEEEEEEEEEEEEEEETTEEEEEE-

Foldseek 3Di:
DDDFDPQADADPCVVHDPCVCQVLLVLLVLLPDPPRPHNDVVSVVNVVRHRDPCCAAQWDWDDDPFKTKTKHKHWDWDDDPDPDDWIKIKIKIKIWMWGADPVRFKIKTKIKMKMKIKGWDQPDDLVVVVVPADPPHDDQADPVRAGDCVLVPDQRSCLSVVKTKIKIKIKMKMKMKIKGCPDPFKMKIKIKIWIKMKMKIKIKRAPSSDDCNVVDHRVPIDMDIDIDIDTDMDMDIKMWGWDDDPPDIDIDID

Radius of gyration: 28.07 Å; chains: 1; bounding box: 54×48×86 Å

pLDDT: mean 89.72, std 9.93, range [38.28, 98.56]

Sequence (254 aa):
MSEPVPGKQPPALQGVPETMLWPLYHRAMETRRPDGVLKDPESLRIMQALDYDFAGHFGVSGGSERTQFLLSGNFNKETTVFPGDFEYKKGNFHSSLSHRSSDDRFNLTFSASYTVQENDQPSADITTAAWLLPPNAPALYDENGDLNWENGTFTNPLAPLQGESKTKTYDFVANAVLSYNILPSLQAKANLGYTDLKHTESSSFPSTIYDPAYGVGQEYSYIFLGSSARHSWIVEPQLRYTRTLGKLKAELLA